Protein AF-0000000078664051 (afdb_homodimer)

pLDDT: mean 90.55, std 9.2, range [42.06, 98.56]

Nearest PDB structures (foldseek):
  4pwz-assembly1_A  TM=5.621E-01  e=3.200E+00  Yersinia pestis CO92
  4r40-assembly2_C  TM=5.608E-01  e=3.869E+00  Yersinia pestis CO92
  2x6n-assembly2_F  TM=5.722E-01  e=1.028E+00  Human spumaretrovirus
  4pwz-assembly1_A  TM=5.622E-01  e=2.045E+00  Yersinia pestis CO92
  4r40-assembly2_C  TM=5.608E-01  e=2.467E+00  Yersinia pestis CO92

Secondary structure (DSSP, 8-state):
-HHHHHHHHHHHHHHHHHTSTTTTT-EEEEEE-TTSSS-EEEEEE-TTT--EEEEEEESSHHHHHHHHHHHHHHHHHHHHHHHHHHHHHHHHHHHHHHHHHHHHHHHHHHHHHHHHHHHHHHH--/-HHHHHHHHHHHHHHHHHTSTTTTT-EEEEEE-TTSSS-EEEEEE-TTT--EEEEEEESSHHHHHHHHHHHHHHHHHHHHHHHHHHHHHHHHHHHHHHHHHHHHHHHHHHHHHHHHHHHHHHH--

Structure (mmCIF, N/CA/C/O backbone):
data_AF-0000000078664051-model_v1
#
loop_
_entity.id
_entity.type
_entity.pdbx_description
1 polymer 'Uncharacterized protein'
#
loop_
_atom_site.group_PDB
_atom_site.id
_atom_site.type_symbol
_atom_site.label_atom_id
_atom_site.label_alt_id
_atom_site.label_comp_id
_atom_site.label_asym_id
_atom_site.label_entity_id
_atom_site.label_seq_id
_atom_site.pdbx_PDB_ins_code
_atom_site.Cartn_x
_atom_site.Cartn_y
_atom_site.Cartn_z
_atom_site.occupancy
_atom_site.B_iso_or_equiv
_atom_site.auth_seq_id
_atom_site.auth_comp_id
_atom_site.auth_asym_id
_atom_site.auth_atom_id
_atom_site.pdbx_PDB_model_num
ATOM 1 N N . MET A 1 1 ? 12.102 7.637 4.695 1 42.06 1 MET A N 1
ATOM 2 C CA . MET A 1 1 ? 13.07 6.652 4.215 1 42.06 1 MET A CA 1
ATOM 3 C C . MET A 1 1 ? 12.359 5.43 3.646 1 42.06 1 MET A C 1
ATOM 5 O O . MET A 1 1 ? 12.812 4.852 2.652 1 42.06 1 MET A O 1
ATOM 9 N N . TYR A 1 2 ? 11.25 5 4.301 1 49.91 2 TYR A N 1
ATOM 10 C CA . TYR A 1 2 ? 10.508 3.803 3.926 1 49.91 2 TYR A CA 1
ATOM 11 C C . TYR A 1 2 ? 9.797 4 2.594 1 49.91 2 TYR A C 1
ATOM 13 O O . TYR A 1 2 ? 9.586 3.043 1.845 1 49.91 2 TYR A O 1
ATOM 21 N N . GLU A 1 3 ? 9.883 5.336 2.162 1 65.31 3 GLU A N 1
ATOM 22 C CA . GLU A 1 3 ? 9.047 5.73 1.027 1 65.31 3 GLU A CA 1
ATOM 23 C C . GLU A 1 3 ? 9.672 5.289 -0.293 1 65.31 3 GLU A C 1
ATOM 25 O O . GLU A 1 3 ? 9.008 4.66 -1.121 1 65.31 3 GLU A O 1
ATOM 30 N N . ALA A 1 4 ? 10.898 5.785 -0.342 1 57.06 4 ALA A N 1
ATOM 31 C CA . ALA A 1 4 ? 11.555 5.477 -1.608 1 57.06 4 ALA A CA 1
ATOM 32 C C . ALA A 1 4 ? 11.727 3.969 -1.785 1 57.06 4 ALA A C 1
ATOM 34 O O . ALA A 1 4 ? 11.539 3.441 -2.885 1 57.06 4 ALA A O 1
ATOM 35 N N . GLU A 1 5 ? 12 3.498 -0.637 1 62.16 5 GLU A N 1
ATOM 36 C CA . GLU A 1 5 ? 12.219 2.055 -0.672 1 62.16 5 GLU A CA 1
ATOM 37 C C . GLU A 1 5 ? 10.938 1.312 -1.04 1 62.16 5 GLU A C 1
ATOM 39 O O . GLU A 1 5 ? 10.977 0.327 -1.781 1 62.16 5 GLU A O 1
ATOM 44 N N . ASP A 1 6 ? 9.93 1.898 -0.761 1 72.5 6 ASP A N 1
ATOM 45 C CA . ASP A 1 6 ? 8.641 1.263 -1.044 1 72.5 6 ASP A CA 1
ATOM 46 C C . ASP A 1 6 ? 8.289 1.38 -2.523 1 72.5 6 ASP A C 1
ATOM 48 O O . ASP A 1 6 ? 7.859 0.405 -3.145 1 72.5 6 ASP A O 1
ATOM 52 N N . HIS A 1 7 ? 8.695 2.549 -3.047 1 76.12 7 HIS A N 1
ATOM 53 C CA . HIS A 1 7 ? 8.406 2.729 -4.465 1 76.12 7 HIS A CA 1
ATOM 54 C C . HIS A 1 7 ? 9.219 1.765 -5.32 1 76.12 7 HIS A C 1
ATOM 56 O O . HIS A 1 7 ? 8.695 1.188 -6.277 1 76.12 7 HIS A O 1
ATOM 62 N N . GLN A 1 8 ? 10.391 1.68 -4.895 1 77 8 GLN A N 1
ATOM 63 C CA . GLN A 1 8 ? 11.266 0.795 -5.66 1 77 8 GLN A CA 1
ATOM 64 C C . GLN A 1 8 ? 10.773 -0.647 -5.605 1 77 8 GLN A C 1
ATOM 66 O O . GLN A 1 8 ? 10.805 -1.358 -6.609 1 77 8 GLN A O 1
ATOM 71 N N . PHE A 1 9 ? 10.438 -1.057 -4.527 1 80.88 9 PHE A N 1
ATOM 72 C CA . PHE A 1 9 ? 9.922 -2.41 -4.359 1 80.88 9 PHE A CA 1
ATOM 73 C C . PHE A 1 9 ? 8.688 -2.631 -5.23 1 80.88 9 PHE A C 1
ATOM 75 O O . PHE A 1 9 ? 8.57 -3.664 -5.895 1 80.88 9 PHE A O 1
ATOM 82 N N . PHE A 1 10 ? 7.844 -1.689 -5.312 1 83.25 10 PHE A N 1
ATOM 83 C CA . PHE A 1 10 ? 6.633 -1.816 -6.109 1 83.25 10 PHE A CA 1
ATOM 84 C C . PHE A 1 10 ? 6.969 -1.878 -7.598 1 83.25 10 PHE A C 1
ATOM 86 O O . PHE A 1 10 ? 6.367 -2.654 -8.344 1 83.25 10 PHE A O 1
ATOM 93 N N . ASP A 1 11 ? 7.93 -1.099 -7.969 1 86.25 11 ASP A N 1
ATOM 94 C CA . ASP A 1 11 ? 8.359 -1.103 -9.367 1 86.25 11 ASP A CA 1
ATOM 95 C C . ASP A 1 11 ? 8.914 -2.467 -9.766 1 86.25 11 ASP A C 1
ATOM 97 O O . ASP A 1 11 ? 8.648 -2.955 -10.867 1 86.25 11 ASP A O 1
ATOM 101 N N . GLU A 1 12 ? 9.656 -2.994 -8.914 1 86.19 12 GLU A N 1
ATOM 102 C CA . GLU A 1 12 ? 10.227 -4.309 -9.188 1 86.19 12 GLU A CA 1
ATOM 103 C C . GLU A 1 12 ? 9.133 -5.367 -9.32 1 86.19 12 GLU A C 1
ATOM 105 O O . GLU A 1 12 ? 9.211 -6.238 -10.188 1 86.19 12 GLU A O 1
ATOM 110 N N . LEU A 1 13 ? 8.188 -5.328 -8.5 1 86.25 13 LEU A N 1
ATOM 111 C CA . LEU A 1 13 ? 7.07 -6.266 -8.57 1 86.25 13 LEU A CA 1
ATOM 112 C C . LEU A 1 13 ? 6.301 -6.102 -9.875 1 86.25 13 LEU A C 1
ATOM 114 O O . LEU A 1 13 ? 5.922 -7.09 -10.508 1 86.25 13 LEU A O 1
ATOM 118 N N . TYR A 1 14 ? 6.184 -4.879 -10.242 1 88.12 14 TYR A N 1
ATOM 119 C CA . TYR A 1 14 ? 5.488 -4.613 -11.492 1 88.12 14 TYR A CA 1
ATOM 120 C C . TYR A 1 14 ? 6.273 -5.16 -12.68 1 88.12 14 TYR A C 1
ATOM 122 O O . TYR A 1 14 ? 5.695 -5.746 -13.602 1 88.12 14 TYR A O 1
ATOM 130 N N . GLN A 1 15 ? 7.527 -4.938 -12.609 1 90.19 15 GLN A N 1
ATOM 131 C CA . GLN A 1 15 ? 8.391 -5.434 -13.68 1 90.19 15 GLN A CA 1
ATOM 132 C C . GLN A 1 15 ? 8.328 -6.957 -13.773 1 90.19 15 GLN A C 1
ATOM 134 O O . GLN A 1 15 ? 8.281 -7.512 -14.875 1 90.19 15 GLN A O 1
ATOM 139 N N . GLN A 1 16 ? 8.367 -7.59 -12.688 1 88.19 16 GLN A N 1
ATOM 140 C CA . GLN A 1 16 ? 8.242 -9.047 -12.68 1 88.19 16 GLN A CA 1
ATOM 141 C C . GLN A 1 16 ? 6.898 -9.484 -13.258 1 88.19 16 GLN A C 1
ATOM 143 O O . GLN A 1 16 ? 6.824 -10.461 -14 1 88.19 16 GLN A O 1
ATOM 148 N N . TRP A 1 17 ? 5.863 -8.773 -12.93 1 92.88 17 TRP A N 1
ATOM 149 C CA . TRP A 1 17 ? 4.531 -9.062 -13.445 1 92.88 17 TRP A CA 1
ATOM 150 C C . TRP A 1 17 ? 4.492 -8.914 -14.961 1 92.88 17 TRP A C 1
ATOM 152 O O . TRP A 1 17 ? 3.914 -9.75 -15.664 1 92.88 17 TRP A O 1
ATOM 162 N N . THR A 1 18 ? 5.148 -7.918 -15.492 1 93.25 18 THR A N 1
ATOM 163 C CA . THR A 1 18 ? 5.102 -7.641 -16.922 1 93.25 18 THR A CA 1
ATOM 164 C C . THR A 1 18 ? 5.738 -8.781 -17.719 1 93.25 18 THR A C 1
ATOM 166 O O . THR A 1 18 ? 5.484 -8.93 -18.906 1 93.25 18 THR A O 1
ATOM 169 N N . ARG A 1 19 ? 6.543 -9.562 -17.062 1 93.12 19 ARG A N 1
ATOM 170 C CA . ARG A 1 19 ? 7.266 -10.633 -17.734 1 93.12 19 ARG A CA 1
ATOM 171 C C . ARG A 1 19 ? 6.438 -11.914 -17.766 1 93.12 19 ARG A C 1
ATOM 173 O O . ARG A 1 19 ? 6.797 -12.875 -18.438 1 93.12 19 ARG A O 1
ATOM 180 N N . THR A 1 20 ? 5.348 -11.93 -17.109 1 94.75 20 THR A N 1
ATOM 181 C CA . THR A 1 20 ? 4.527 -13.133 -17.062 1 94.75 20 THR A CA 1
ATOM 182 C C . THR A 1 20 ? 3.744 -13.305 -18.359 1 94.75 20 THR A C 1
ATOM 184 O O . THR A 1 20 ? 3.57 -12.352 -19.109 1 94.75 20 THR A O 1
ATOM 187 N N . THR A 1 21 ? 3.35 -14.453 -18.5 1 94.5 21 THR A N 1
ATOM 188 C CA . THR A 1 21 ? 2.625 -14.812 -19.719 1 94.5 21 THR A CA 1
ATOM 189 C C . THR A 1 21 ? 1.347 -13.992 -19.844 1 94.5 21 THR A C 1
ATOM 191 O O . THR A 1 21 ? 0.452 -14.086 -19 1 94.5 21 THR A O 1
ATOM 194 N N . GLY A 1 22 ? 1.271 -13.062 -20.891 1 91.44 22 GLY A N 1
ATOM 195 C CA . GLY A 1 22 ? 0.06 -12.328 -21.203 1 91.44 22 GLY A CA 1
ATOM 196 C C . GLY A 1 22 ? -0.209 -11.18 -20.266 1 91.44 22 GLY A C 1
ATOM 197 O O . GLY A 1 22 ? -1.322 -10.648 -20.219 1 91.44 22 GLY A O 1
ATOM 198 N N . ALA A 1 23 ? 0.636 -10.828 -19.328 1 83.69 23 ALA A N 1
ATOM 199 C CA . ALA A 1 23 ? 0.461 -9.891 -18.219 1 83.69 23 ALA A CA 1
ATOM 200 C C . ALA A 1 23 ? -0.29 -8.641 -18.688 1 83.69 23 ALA A C 1
ATOM 202 O O . ALA A 1 23 ? -1.199 -8.172 -18 1 83.69 23 ALA A O 1
ATOM 203 N N . GLU A 1 24 ? -0.049 -8.008 -19.812 1 82.06 24 GLU A N 1
ATOM 204 C CA . GLU A 1 24 ? -0.614 -6.707 -20.141 1 82.06 24 GLU A CA 1
ATOM 205 C C . GLU A 1 24 ? -1.909 -6.852 -20.938 1 82.06 24 GLU A C 1
ATOM 207 O O . GLU A 1 24 ? -2.828 -6.043 -20.781 1 82.06 24 GLU A O 1
ATOM 212 N N . ASN 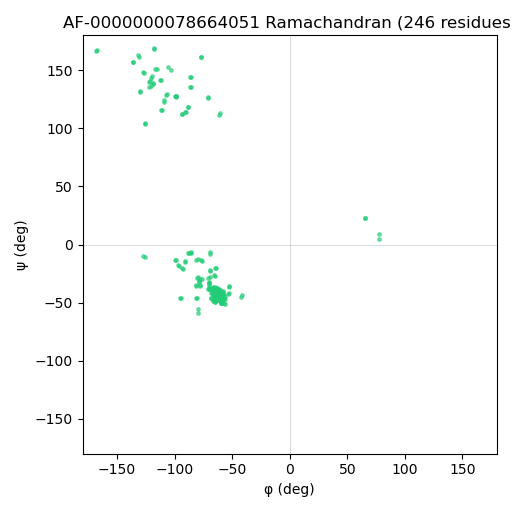A 1 25 ? -2.027 -7.918 -21.469 1 89.62 25 ASN A N 1
ATOM 213 C CA . ASN A 1 25 ? -3.117 -7.969 -22.438 1 89.62 25 ASN A CA 1
ATOM 214 C C . ASN A 1 25 ? -4.059 -9.133 -22.172 1 89.62 25 ASN A C 1
ATOM 216 O O . ASN A 1 25 ? -5.137 -9.227 -22.75 1 89.62 25 ASN A O 1
ATOM 220 N N . ASN A 1 26 ? -3.695 -9.977 -21.328 1 93.56 26 ASN A N 1
ATOM 221 C CA . ASN A 1 26 ? -4.477 -11.18 -21.062 1 93.56 26 ASN A CA 1
ATOM 222 C C . ASN A 1 26 ? -4.969 -11.227 -19.609 1 93.56 26 ASN A C 1
ATOM 224 O O . ASN A 1 26 ? -4.582 -10.391 -18.797 1 93.56 26 ASN A O 1
ATOM 228 N N . TYR A 1 27 ? -5.871 -12.188 -19.375 1 93.38 27 TYR A N 1
ATOM 229 C CA . TYR A 1 27 ? -6.352 -12.523 -18.047 1 93.38 27 TYR A CA 1
ATOM 230 C C . TYR A 1 27 ? -6.086 -13.992 -17.719 1 93.38 27 TYR A C 1
ATOM 232 O O . TYR A 1 27 ? -6.234 -14.859 -18.594 1 93.38 27 TYR A O 1
ATOM 240 N N . TRP A 1 28 ? -5.613 -14.133 -16.531 1 96.38 28 TRP A N 1
ATOM 241 C CA . TRP A 1 28 ? -5.449 -15.516 -16.125 1 96.38 28 TRP A CA 1
ATOM 242 C C . TRP A 1 28 ? -6.746 -16.062 -15.531 1 96.38 28 TRP A C 1
ATOM 244 O O . TRP A 1 28 ? -7.434 -15.375 -14.781 1 96.38 28 TRP A O 1
ATOM 254 N N . LEU A 1 29 ? -7.082 -17.25 -15.938 1 96.31 29 LEU A N 1
ATOM 255 C CA . LEU A 1 29 ? -8.258 -17.953 -15.422 1 96.31 29 LEU A CA 1
ATOM 256 C C . LEU A 1 29 ? -7.914 -19.375 -15 1 96.31 29 LEU A C 1
ATOM 258 O O . LEU A 1 29 ? -6.887 -19.922 -15.414 1 96.31 29 LEU A O 1
ATOM 262 N N . VAL A 1 30 ? -8.844 -19.891 -14.164 1 96.88 30 VAL A N 1
ATOM 263 C CA . VAL A 1 30 ? -8.641 -21.266 -13.703 1 96.88 30 VAL A CA 1
ATOM 264 C C . VAL A 1 30 ? -9.625 -22.203 -14.398 1 96.88 30 VAL A C 1
ATOM 266 O O . VAL A 1 30 ? -10.82 -21.906 -14.469 1 96.88 30 VAL A O 1
ATOM 269 N N . GLU A 1 31 ? -9.047 -23.281 -14.953 1 96.06 31 GLU A N 1
ATOM 270 C CA . GLU A 1 31 ? -9.875 -24.328 -15.555 1 96.06 31 GLU A CA 1
ATOM 271 C C . GLU A 1 31 ? -9.633 -25.672 -14.867 1 96.06 31 GLU A C 1
ATOM 273 O O . GLU A 1 31 ? -8.516 -25.969 -14.461 1 96.06 31 GLU A O 1
ATOM 278 N N . GLU A 1 32 ? -10.727 -26.391 -14.766 1 94.38 32 GLU A N 1
ATOM 279 C CA . GLU A 1 32 ? -10.609 -27.719 -14.188 1 94.38 32 GLU A CA 1
ATOM 280 C C . GLU A 1 32 ? -10.547 -28.797 -15.273 1 94.38 32 GLU A C 1
ATOM 282 O O . GLU A 1 32 ? -11.312 -28.75 -16.234 1 94.38 32 GLU A O 1
ATOM 287 N N . ASP A 1 33 ? -9.523 -29.594 -15.117 1 87.38 33 ASP A N 1
ATOM 288 C CA . ASP A 1 33 ? -9.398 -30.766 -15.984 1 87.38 33 ASP A CA 1
ATOM 289 C C . ASP A 1 33 ? -9.242 -32.031 -15.156 1 87.38 33 ASP A C 1
ATOM 291 O O . ASP A 1 33 ? -8.133 -32.406 -14.758 1 87.38 33 ASP A O 1
ATOM 295 N N . LEU A 1 34 ? -10.289 -32.812 -15.07 1 85.06 34 LEU A N 1
ATOM 296 C CA . LEU A 1 34 ? -10.359 -33.938 -14.148 1 85.06 34 LEU A CA 1
ATOM 297 C C . LEU A 1 34 ? -9.555 -35.125 -14.68 1 85.06 34 LEU A C 1
ATOM 299 O O . LEU A 1 34 ? -9.25 -36.062 -13.93 1 85.06 34 LEU A O 1
ATOM 303 N N . ASP A 1 35 ? -9.188 -35.062 -15.938 1 84 35 ASP A N 1
ATOM 304 C CA . ASP A 1 35 ? -8.461 -36.188 -16.547 1 84 35 ASP A CA 1
ATOM 305 C C . ASP A 1 35 ? -6.961 -36.062 -16.281 1 84 35 ASP A C 1
ATOM 307 O O . ASP A 1 35 ? -6.207 -37 -16.562 1 84 35 ASP A O 1
ATOM 311 N N . GLU A 1 36 ? -6.59 -35 -15.75 1 83.31 36 GLU A N 1
ATOM 312 C CA . GLU A 1 36 ? -5.164 -34.75 -15.555 1 83.31 36 GLU A CA 1
ATOM 313 C C . GLU A 1 36 ? -4.762 -34.969 -14.094 1 83.31 36 GLU A C 1
ATOM 315 O O . GLU A 1 36 ? -5.602 -34.875 -13.195 1 83.31 36 GLU A O 1
ATOM 320 N N . HIS A 1 37 ? -3.49 -35.375 -13.953 1 84.69 37 HIS A N 1
ATOM 321 C CA . HIS A 1 37 ? -2.934 -35.531 -12.617 1 84.69 37 HIS A CA 1
ATOM 322 C C . HIS A 1 37 ? -3.062 -34.219 -11.812 1 84.69 37 HIS A C 1
ATOM 324 O O . HIS A 1 37 ? -3.521 -34.25 -10.672 1 84.69 37 HIS A O 1
ATOM 330 N N . MET A 1 38 ? -2.641 -33.125 -12.352 1 88 38 MET A N 1
ATOM 331 C CA . MET A 1 38 ? -2.906 -31.812 -11.797 1 88 38 MET A CA 1
ATOM 332 C C . MET A 1 38 ? -4.152 -31.203 -12.43 1 88 38 MET A C 1
ATOM 334 O O . MET A 1 38 ? -4.113 -30.75 -13.578 1 88 38 MET A O 1
ATOM 338 N N . GLN A 1 39 ? -5.148 -31.078 -11.602 1 92.06 39 GLN A N 1
ATOM 339 C CA . GLN A 1 39 ? -6.488 -30.938 -12.156 1 92.06 39 GLN A CA 1
ATOM 340 C C . GLN A 1 39 ? -6.844 -29.469 -12.367 1 92.06 39 GLN A C 1
ATOM 342 O O . GLN A 1 39 ? -7.82 -29.156 -13.047 1 92.06 39 GLN A O 1
ATOM 347 N N . TYR A 1 40 ? -6.07 -28.672 -11.766 1 95.5 40 TYR A N 1
ATOM 348 C CA . TYR A 1 40 ? -6.391 -27.266 -11.883 1 95.5 40 TYR A CA 1
ATOM 349 C C . TYR A 1 40 ? -5.344 -26.531 -12.711 1 95.5 40 TYR A C 1
ATOM 351 O O . TYR A 1 40 ? -4.164 -26.516 -12.359 1 95.5 40 TYR A O 1
ATOM 359 N N . ARG A 1 41 ? -5.77 -26.031 -13.82 1 95.94 41 ARG A N 1
ATOM 360 C CA . ARG A 1 41 ? -4.832 -25.344 -14.703 1 95.94 41 ARG A CA 1
ATOM 361 C C . ARG A 1 41 ? -5.133 -23.844 -14.766 1 95.94 41 ARG A C 1
ATOM 363 O O . ARG A 1 41 ? -6.297 -23.453 -14.75 1 95.94 41 ARG A O 1
ATOM 370 N N . VAL A 1 42 ? -4.082 -23.125 -14.812 1 96.12 42 VAL A N 1
ATOM 371 C CA . VAL A 1 42 ? -4.184 -21.688 -15.078 1 96.12 42 VAL A CA 1
ATOM 372 C C . VAL A 1 42 ? -3.893 -21.422 -16.547 1 96.12 42 VAL A C 1
ATOM 374 O O . VAL A 1 42 ? -2.875 -21.859 -17.078 1 96.12 42 VAL A O 1
ATOM 377 N N . VAL A 1 43 ? -4.82 -20.719 -17.141 1 96.94 43 VAL A N 1
ATOM 378 C CA . VAL A 1 43 ? -4.66 -20.391 -18.562 1 96.94 43 VAL A CA 1
ATOM 379 C C . VAL A 1 43 ? -4.672 -18.875 -18.75 1 96.94 43 VAL A C 1
ATOM 381 O O . VAL A 1 43 ? -5.379 -18.156 -18.047 1 96.94 43 VAL A O 1
ATOM 384 N N . SER A 1 44 ? -3.82 -18.422 -19.641 1 97 44 SER A N 1
ATOM 385 C CA . SER A 1 44 ? -3.84 -17.031 -20.094 1 97 44 SER A CA 1
ATOM 386 C C . SER A 1 44 ? -4.766 -16.844 -21.281 1 97 44 SER A C 1
ATOM 388 O O . SER A 1 44 ? -4.547 -17.438 -22.344 1 97 44 SER A O 1
ATOM 390 N N . PHE A 1 45 ? -5.785 -16.031 -21.094 1 96.94 45 PHE A N 1
ATOM 391 C CA . PHE A 1 45 ? -6.816 -15.805 -22.094 1 96.94 45 PHE A CA 1
ATOM 392 C C . PHE A 1 45 ? -6.691 -14.414 -22.688 1 96.94 45 PHE A C 1
ATOM 394 O O . PHE A 1 45 ? -6.703 -13.414 -21.969 1 96.94 45 PHE A O 1
ATOM 401 N N . ASN A 1 46 ? -6.535 -14.383 -24.031 1 96 46 ASN A N 1
ATOM 402 C CA . ASN A 1 46 ? -6.527 -13.109 -24.75 1 96 46 ASN A CA 1
ATOM 403 C C . ASN A 1 46 ? -7.93 -12.703 -25.188 1 96 46 ASN A C 1
ATOM 405 O O . ASN A 1 46 ? -8.531 -13.336 -26.047 1 96 46 ASN A O 1
ATOM 409 N N . PRO A 1 47 ? -8.367 -11.664 -24.625 1 93.5 47 PRO A N 1
ATOM 410 C CA . PRO A 1 47 ? -9.758 -11.289 -24.922 1 93.5 47 PRO A CA 1
ATOM 411 C C . PRO A 1 47 ? -9.945 -10.805 -26.359 1 93.5 47 PRO A C 1
ATOM 413 O O . PRO A 1 47 ? -11.062 -10.844 -26.875 1 93.5 47 PRO A O 1
ATOM 416 N N . GLU A 1 48 ? -8.945 -10.344 -27.031 1 93.56 48 GLU A N 1
ATOM 417 C CA . GLU A 1 48 ? -9.039 -9.844 -28.406 1 93.56 48 GLU A CA 1
ATOM 418 C C . GLU A 1 48 ? -9.039 -10.992 -29.422 1 93.56 48 GLU A C 1
ATOM 420 O O . GLU A 1 48 ? -9.836 -11.008 -30.344 1 93.56 48 GLU A O 1
ATOM 425 N N . THR A 1 49 ? -8.18 -11.984 -29.328 1 94.06 49 THR A N 1
ATOM 426 C CA . THR A 1 49 ? -8.023 -13.07 -30.281 1 94.06 49 THR A CA 1
ATOM 427 C C . THR A 1 49 ? -8.75 -14.32 -29.797 1 94.06 49 THR A C 1
ATOM 429 O O . THR A 1 49 ? -8.93 -15.281 -30.562 1 94.06 49 THR A O 1
ATOM 432 N N . GLU A 1 50 ? -9.156 -14.336 -28.5 1 93 50 GLU A N 1
ATOM 433 C CA . GLU A 1 50 ? -9.828 -15.461 -27.859 1 93 50 GLU A CA 1
ATOM 434 C C . GLU A 1 50 ? -8.914 -16.672 -27.766 1 93 50 GLU A C 1
ATOM 436 O O . GLU A 1 50 ? -9.383 -17.812 -27.734 1 93 50 GLU A O 1
ATOM 441 N N . GLU A 1 51 ? -7.633 -16.391 -27.812 1 94.19 51 GLU A N 1
ATOM 442 C CA . GLU A 1 51 ? -6.645 -17.469 -27.688 1 94.19 51 GLU A CA 1
ATOM 443 C C . GLU A 1 51 ? -6.328 -17.75 -26.219 1 94.19 51 GLU A C 1
ATOM 445 O O . GLU A 1 51 ? -6.293 -16.828 -25.406 1 94.19 51 GLU A O 1
ATOM 450 N N . LYS A 1 52 ? -6.113 -19.078 -25.984 1 94.44 52 LYS A N 1
ATOM 451 C CA . LYS A 1 52 ? -5.738 -19.531 -24.641 1 94.44 52 LYS A CA 1
ATOM 452 C C . LYS A 1 52 ? -4.371 -20.203 -24.656 1 94.44 52 LYS A C 1
ATOM 454 O O . LYS A 1 52 ? -4.047 -20.953 -25.578 1 94.44 52 LYS A O 1
ATOM 459 N N . ARG A 1 53 ? -3.602 -19.875 -23.625 1 94.25 53 ARG A N 1
ATOM 460 C CA . ARG A 1 53 ? -2.32 -20.547 -23.406 1 94.25 53 ARG A CA 1
ATOM 461 C C . ARG A 1 53 ? -2.201 -21.031 -21.969 1 94.25 53 ARG A C 1
ATOM 463 O O . ARG A 1 53 ? -2.471 -20.297 -21.031 1 94.25 53 ARG A O 1
ATOM 470 N N . VAL A 1 54 ? -1.797 -22.297 -21.938 1 93.69 54 VAL A N 1
ATOM 471 C CA . VAL A 1 54 ? -1.612 -22.844 -20.594 1 93.69 54 VAL A CA 1
ATOM 472 C C . VAL A 1 54 ? -0.387 -22.203 -19.953 1 93.69 54 VAL A C 1
ATOM 474 O O . VAL A 1 54 ? 0.696 -22.188 -20.531 1 93.69 54 VAL A O 1
ATOM 477 N N . VAL A 1 55 ? -0.616 -21.672 -18.781 1 95.38 55 VAL A N 1
ATOM 478 C CA . VAL A 1 55 ? 0.447 -21.031 -18.031 1 95.38 55 VAL A CA 1
ATOM 479 C C . VAL A 1 55 ? 1.059 -22.016 -17.031 1 95.38 55 VAL A C 1
ATOM 481 O O . VAL A 1 55 ? 2.283 -22.125 -16.938 1 95.38 55 VAL A O 1
ATOM 484 N N . GLY A 1 56 ? 0.144 -22.688 -16.359 1 95.44 56 GLY A N 1
ATOM 485 C CA . GLY A 1 56 ? 0.593 -23.625 -15.336 1 95.44 56 GLY A CA 1
ATOM 486 C C . GLY A 1 56 ? -0.51 -24.547 -14.844 1 95.44 56 GLY A C 1
ATOM 487 O O . GLY A 1 56 ? -1.68 -24.359 -15.18 1 95.44 56 GLY A O 1
ATOM 488 N N . GLN A 1 57 ? -0.069 -25.578 -14.117 1 95.81 57 GLN A N 1
ATOM 489 C CA . GLN A 1 57 ? -0.988 -26.547 -13.539 1 95.81 57 GLN A CA 1
ATOM 490 C C . GLN A 1 57 ? -0.739 -26.719 -12.047 1 95.81 57 GLN A C 1
ATOM 492 O O . GLN A 1 57 ? 0.403 -26.625 -11.586 1 95.81 57 GLN A O 1
ATOM 497 N N . PHE A 1 58 ? -1.858 -27 -11.367 1 95.5 58 PHE A N 1
ATOM 498 C CA . PHE A 1 58 ? -1.786 -27.062 -9.914 1 95.5 58 PHE A CA 1
ATOM 499 C C . PHE A 1 58 ? -2.553 -28.266 -9.391 1 95.5 58 PHE A C 1
ATOM 501 O O . PHE A 1 58 ? -3.488 -28.75 -10.031 1 95.5 58 PHE A O 1
ATOM 508 N N . HIS A 1 59 ? -2.184 -28.703 -8.164 1 91.38 59 HIS A N 1
ATOM 509 C CA . HIS A 1 59 ? -2.875 -29.812 -7.516 1 91.38 59 HIS A CA 1
ATOM 510 C C . HIS A 1 59 ? -4.16 -29.344 -6.844 1 91.38 59 HIS A C 1
ATOM 512 O O . HIS A 1 59 ? -5.137 -30.094 -6.773 1 91.38 59 HIS A O 1
ATOM 518 N N . THR A 1 60 ? -4.125 -28.141 -6.305 1 94.06 60 THR A N 1
ATOM 519 C CA . THR A 1 60 ? -5.281 -27.656 -5.555 1 94.06 60 THR A CA 1
ATOM 520 C C . THR A 1 60 ? -5.91 -26.453 -6.242 1 94.06 60 THR A C 1
ATOM 522 O O . THR A 1 60 ? -5.211 -25.641 -6.852 1 94.06 60 THR A O 1
ATOM 525 N N . GLU A 1 61 ? -7.195 -26.359 -6.016 1 94.19 61 GLU A N 1
ATOM 526 C CA . GLU A 1 61 ? -7.926 -25.219 -6.555 1 94.19 61 GLU A CA 1
ATOM 527 C C . GLU A 1 61 ? -7.5 -23.922 -5.871 1 94.19 61 GLU A C 1
ATOM 529 O O . GLU A 1 61 ? -7.43 -22.859 -6.508 1 94.19 61 GLU A O 1
ATOM 534 N N . ALA A 1 62 ? -7.266 -23.953 -4.629 1 94 62 ALA A N 1
ATOM 535 C CA . ALA A 1 62 ? -6.879 -22.781 -3.85 1 94 62 ALA A CA 1
ATOM 536 C C . ALA A 1 62 ? -5.598 -22.156 -4.398 1 94 62 ALA A C 1
ATOM 538 O O . ALA A 1 62 ? -5.496 -20.922 -4.52 1 94 62 ALA A O 1
ATOM 539 N N . ASP A 1 63 ? -4.621 -22.953 -4.734 1 96 63 ASP A N 1
ATOM 540 C CA . ASP A 1 63 ? -3.369 -22.438 -5.285 1 96 63 ASP A CA 1
ATOM 541 C C . ASP A 1 63 ? -3.592 -21.797 -6.648 1 96 63 ASP A C 1
ATOM 543 O O . ASP A 1 63 ? -3.082 -20.703 -6.918 1 96 63 ASP A O 1
ATOM 547 N N . ALA A 1 64 ? -4.352 -22.547 -7.465 1 96.19 64 ALA A N 1
ATOM 548 C CA . ALA A 1 64 ? -4.621 -22.031 -8.805 1 96.19 64 ALA A CA 1
ATOM 549 C C . ALA A 1 64 ? -5.367 -20.703 -8.742 1 96.19 64 ALA A C 1
ATOM 551 O O . ALA A 1 64 ? -5.012 -19.75 -9.438 1 96.19 64 ALA A O 1
ATOM 552 N N . ASP A 1 65 ? -6.355 -20.609 -7.898 1 94.25 65 ASP A N 1
ATOM 553 C CA . ASP A 1 65 ? -7.145 -19.391 -7.723 1 94.25 65 ASP A CA 1
ATOM 554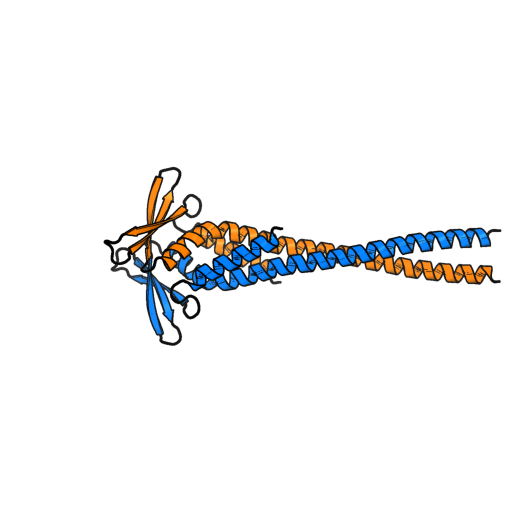 C C . ASP A 1 65 ? -6.273 -18.234 -7.215 1 94.25 65 ASP A C 1
ATOM 556 O O . ASP A 1 65 ? -6.426 -17.094 -7.66 1 94.25 65 ASP A O 1
ATOM 560 N N . PHE A 1 66 ? -5.461 -18.516 -6.309 1 93.88 66 PHE A N 1
ATOM 561 C CA . PHE A 1 66 ? -4.574 -17.5 -5.75 1 93.88 66 PHE A CA 1
ATOM 562 C C . PHE A 1 66 ? -3.688 -16.891 -6.832 1 93.88 66 PHE A C 1
ATOM 564 O O . PHE A 1 66 ? -3.584 -15.672 -6.945 1 93.88 66 PHE A O 1
ATOM 571 N N . VAL A 1 67 ? -3.096 -17.75 -7.617 1 94.56 67 VAL A N 1
ATOM 572 C CA . VAL A 1 67 ? -2.146 -17.328 -8.641 1 94.56 67 VAL A CA 1
ATOM 573 C C . VAL A 1 67 ? -2.871 -16.531 -9.719 1 94.56 67 VAL A C 1
ATOM 575 O O . VAL A 1 67 ? -2.43 -15.438 -10.102 1 94.56 67 VAL A O 1
ATOM 578 N N . ALA A 1 68 ? -3.934 -17.047 -10.164 1 94.69 68 ALA A N 1
ATOM 579 C CA . ALA A 1 68 ? -4.699 -16.344 -11.195 1 94.69 68 ALA A CA 1
ATOM 580 C C . ALA A 1 68 ? -5.215 -15 -10.672 1 94.69 68 ALA A C 1
ATOM 582 O O . ALA A 1 68 ? -5.109 -13.977 -11.352 1 94.69 68 ALA A O 1
ATOM 583 N N . GLY A 1 69 ? -5.785 -15.016 -9.508 1 90.62 69 GLY A N 1
ATOM 584 C CA . GLY A 1 69 ? -6.297 -13.805 -8.883 1 90.62 69 GLY A CA 1
ATOM 585 C C . GLY A 1 69 ? -5.227 -12.742 -8.68 1 90.62 69 GLY A C 1
ATOM 586 O O . GLY A 1 69 ? -5.453 -11.562 -8.961 1 90.62 69 GLY A O 1
ATOM 587 N N . LEU A 1 70 ? -4.148 -13.156 -8.281 1 89.75 70 LEU A N 1
ATOM 588 C CA . LEU A 1 70 ? -3.055 -12.234 -8 1 89.75 70 LEU A CA 1
ATOM 589 C C . LEU A 1 70 ? -2.539 -11.602 -9.289 1 89.75 70 LEU A C 1
ATOM 591 O O . LEU A 1 70 ? -2.234 -10.406 -9.32 1 89.75 70 LEU A O 1
ATOM 595 N N . ASN A 1 71 ? -2.352 -12.438 -10.273 1 92.19 71 ASN A N 1
ATOM 596 C CA . ASN A 1 71 ? -1.911 -11.891 -11.555 1 92.19 71 ASN A CA 1
ATOM 597 C C . ASN A 1 71 ? -2.828 -10.766 -12.023 1 92.19 71 ASN A C 1
ATOM 599 O O . ASN A 1 71 ? -2.359 -9.766 -12.57 1 92.19 71 ASN A O 1
ATOM 603 N N . GLY A 1 72 ? -4.074 -10.875 -11.773 1 89.62 72 GLY A N 1
ATOM 604 C CA . GLY A 1 72 ? -5.035 -9.867 -12.195 1 89.62 72 GLY A CA 1
ATOM 605 C C . GLY A 1 72 ? -5.074 -8.664 -11.281 1 89.62 72 GLY A C 1
ATOM 606 O O . GLY A 1 72 ? -5.348 -7.547 -11.727 1 89.62 72 GLY A O 1
ATOM 607 N N . ALA A 1 73 ? -4.777 -8.852 -10.094 1 87.56 73 ALA A N 1
ATOM 608 C CA . ALA A 1 73 ? -4.98 -7.809 -9.094 1 87.56 73 ALA A CA 1
ATOM 609 C C . ALA A 1 73 ? -3.697 -7.016 -8.867 1 87.56 73 ALA A C 1
ATOM 611 O O . ALA A 1 73 ? -3.734 -5.906 -8.328 1 87.56 73 ALA A O 1
ATOM 612 N N . LEU A 1 74 ? -2.582 -7.531 -9.25 1 89.31 74 LEU A N 1
ATOM 613 C CA . LEU A 1 74 ? -1.298 -7 -8.805 1 89.31 74 LEU A CA 1
ATOM 614 C C . LEU A 1 74 ? -1.087 -5.582 -9.328 1 89.31 74 LEU A C 1
ATOM 616 O O . LEU A 1 74 ? -0.695 -4.688 -8.578 1 89.31 74 LEU A O 1
ATOM 620 N N . PRO A 1 75 ? -1.378 -5.301 -10.586 1 89.06 75 PRO A N 1
ATOM 621 C CA . PRO A 1 75 ? -1.155 -3.934 -11.07 1 89.06 75 PRO A CA 1
ATOM 622 C C . PRO A 1 75 ? -1.957 -2.896 -10.289 1 89.06 75 PRO A C 1
ATOM 624 O O . PRO A 1 75 ? -1.422 -1.847 -9.914 1 89.06 75 PRO A O 1
ATOM 627 N N . ASP A 1 76 ? -3.172 -3.195 -10.023 1 85.19 76 ASP A N 1
ATOM 628 C CA . ASP A 1 76 ? -4 -2.271 -9.258 1 85.19 76 ASP A CA 1
ATOM 629 C C . ASP A 1 76 ? -3.486 -2.131 -7.824 1 85.19 76 ASP A C 1
ATOM 631 O O . ASP A 1 76 ? -3.504 -1.037 -7.258 1 85.19 76 ASP A O 1
ATOM 635 N N . LEU A 1 77 ? -3.037 -3.23 -7.312 1 84.56 77 LEU A N 1
ATOM 636 C CA . LEU A 1 77 ? -2.473 -3.205 -5.969 1 84.56 77 LEU A CA 1
ATOM 637 C C . LEU A 1 77 ? -1.249 -2.297 -5.91 1 84.56 77 LEU A C 1
ATOM 639 O O . LEU A 1 77 ? -1.114 -1.489 -4.988 1 84.56 77 LEU A O 1
ATOM 643 N N . ILE A 1 78 ? -0.443 -2.447 -6.898 1 85.56 78 ILE A N 1
ATOM 644 C CA . ILE A 1 78 ? 0.772 -1.643 -6.957 1 85.56 78 ILE A CA 1
ATOM 645 C C . ILE A 1 78 ? 0.406 -0.167 -7.105 1 85.56 78 ILE A C 1
ATOM 647 O O . ILE A 1 78 ? 0.978 0.691 -6.43 1 85.56 78 ILE A O 1
ATOM 651 N N . ARG A 1 79 ? -0.516 0.157 -7.957 1 86.62 79 ARG A N 1
ATOM 652 C CA . ARG A 1 79 ? -0.964 1.531 -8.156 1 86.62 79 ARG A CA 1
ATOM 653 C C . ARG A 1 79 ? -1.498 2.129 -6.859 1 86.62 79 ARG A C 1
ATOM 655 O O . ARG A 1 79 ? -1.142 3.25 -6.496 1 86.62 79 ARG A O 1
ATOM 662 N N . ARG A 1 80 ? -2.252 1.364 -6.203 1 82.88 80 ARG A N 1
ATOM 663 C CA . ARG A 1 80 ? -2.838 1.824 -4.949 1 82.88 80 ARG A CA 1
ATOM 664 C C . ARG A 1 80 ? -1.763 2.057 -3.895 1 82.88 80 ARG A C 1
ATOM 666 O O . ARG A 1 80 ? -1.854 2.998 -3.104 1 82.88 80 ARG A O 1
ATOM 673 N N . LEU A 1 81 ? -0.781 1.153 -3.918 1 83.38 81 LEU A N 1
ATOM 674 C CA . LEU A 1 81 ? 0.322 1.303 -2.973 1 83.38 81 LEU A CA 1
ATOM 675 C C . LEU A 1 81 ? 1.097 2.588 -3.242 1 83.38 81 LEU A C 1
ATOM 677 O O . LEU A 1 81 ? 1.437 3.318 -2.309 1 83.38 81 LEU A O 1
ATOM 681 N N . HIS A 1 82 ? 1.326 2.838 -4.504 1 85.5 82 HIS A N 1
ATOM 682 C CA . HIS A 1 82 ? 1.993 4.082 -4.871 1 85.5 82 HIS A CA 1
ATOM 683 C C . HIS A 1 82 ? 1.202 5.293 -4.391 1 85.5 82 HIS A C 1
ATOM 685 O O . HIS A 1 82 ? 1.771 6.223 -3.811 1 85.5 82 HIS A O 1
ATOM 691 N N . GLU A 1 83 ? -0.045 5.273 -4.543 1 85.56 83 GLU A N 1
ATOM 692 C CA . GLU A 1 83 ? -0.923 6.383 -4.176 1 85.56 83 GLU A CA 1
ATOM 693 C C . GLU A 1 83 ? -0.938 6.594 -2.666 1 85.56 83 GLU A C 1
ATOM 695 O O . GLU A 1 83 ? -0.929 7.734 -2.193 1 85.56 83 GLU A O 1
ATOM 700 N N . ALA A 1 84 ? -0.981 5.488 -2.041 1 84.06 84 ALA A N 1
ATOM 701 C CA . ALA A 1 84 ? -1.024 5.59 -0.583 1 84.06 84 ALA A CA 1
ATOM 702 C C . ALA A 1 84 ? 0.262 6.203 -0.039 1 84.06 84 ALA A C 1
ATOM 704 O O . ALA A 1 84 ? 0.223 7.047 0.861 1 84.06 84 ALA A O 1
ATOM 705 N N . VAL A 1 85 ? 1.334 5.777 -0.539 1 84.19 85 VAL A N 1
ATOM 706 C CA . VAL A 1 85 ? 2.621 6.32 -0.118 1 84.19 85 VAL A CA 1
ATOM 707 C C . VAL A 1 85 ? 2.703 7.801 -0.485 1 84.19 85 VAL A C 1
ATOM 709 O O . VAL A 1 85 ? 3.113 8.625 0.333 1 84.19 85 VAL A O 1
ATOM 712 N N . ASP A 1 86 ? 2.262 8.172 -1.635 1 86.81 86 ASP A N 1
ATOM 713 C CA . ASP A 1 86 ? 2.258 9.555 -2.084 1 86.81 86 ASP A CA 1
ATOM 714 C C . ASP A 1 86 ? 1.371 10.422 -1.19 1 86.81 86 ASP A C 1
ATOM 716 O O . ASP A 1 86 ? 1.734 11.547 -0.848 1 86.81 86 ASP A O 1
ATOM 720 N N . GLU A 1 87 ? 0.292 9.844 -0.937 1 88 87 GLU A N 1
ATOM 721 C CA . GLU A 1 87 ? -0.647 10.57 -0.086 1 88 87 GLU A CA 1
ATOM 722 C C . GLU A 1 87 ? -0.056 10.82 1.298 1 88 87 GLU A C 1
ATOM 724 O O . GLU A 1 87 ? -0.218 11.914 1.857 1 88 87 GLU A O 1
ATOM 729 N N . ALA A 1 88 ? 0.565 9.883 1.839 1 86.56 88 ALA A N 1
ATOM 730 C CA . ALA A 1 88 ? 1.188 10.039 3.15 1 86.56 88 ALA A CA 1
ATOM 731 C C . ALA A 1 88 ? 2.227 11.164 3.133 1 86.56 88 ALA A C 1
ATOM 733 O O . ALA A 1 88 ? 2.293 11.969 4.062 1 86.56 88 ALA A O 1
ATOM 734 N N . VAL A 1 89 ? 2.957 11.211 2.141 1 88.62 89 VAL A N 1
ATOM 735 C CA . VAL A 1 89 ? 3.973 12.25 1.993 1 88.62 89 VAL A CA 1
ATOM 736 C C . VAL A 1 89 ? 3.303 13.617 1.878 1 88.62 89 VAL A C 1
ATOM 738 O O . VAL A 1 89 ? 3.711 14.57 2.543 1 88.62 89 VAL A O 1
ATOM 741 N N . ARG A 1 90 ? 2.369 13.664 1.019 1 91.88 90 ARG A N 1
ATOM 742 C CA . ARG A 1 90 ? 1.642 14.914 0.804 1 91.88 90 ARG A CA 1
ATOM 743 C C . ARG A 1 90 ? 1.027 15.422 2.105 1 91.88 90 ARG A C 1
ATOM 745 O O . ARG A 1 90 ? 1.107 16.609 2.414 1 91.88 90 ARG A O 1
ATOM 752 N N . LYS A 1 91 ? 0.424 14.625 2.795 1 91.81 91 LYS A N 1
ATOM 753 C CA . LYS A 1 91 ? -0.225 14.992 4.051 1 91.81 91 LYS A CA 1
ATOM 754 C C . LYS A 1 91 ? 0.802 15.398 5.102 1 91.81 91 LYS A C 1
ATOM 756 O O . LYS A 1 91 ? 0.553 16.312 5.898 1 91.81 91 LYS A O 1
ATOM 761 N N . ASP A 1 92 ? 1.865 14.766 5.105 1 92.06 92 ASP A N 1
ATOM 762 C CA . ASP A 1 92 ? 2.953 15.156 5.996 1 92.06 92 ASP A CA 1
ATOM 763 C C . ASP A 1 92 ? 3.434 16.578 5.688 1 92.06 92 ASP A C 1
ATOM 765 O O . ASP A 1 92 ? 3.652 17.375 6.598 1 92.06 92 ASP A O 1
ATOM 769 N N . GLU A 1 93 ? 3.578 16.812 4.48 1 95.75 93 GLU A N 1
ATOM 770 C CA . GLU A 1 93 ? 4 18.141 4.055 1 95.75 93 GLU A CA 1
ATOM 771 C C . GLU A 1 93 ? 2.965 19.188 4.434 1 95.75 93 GLU A C 1
ATOM 773 O O . GLU A 1 93 ? 3.318 20.281 4.891 1 95.75 93 GLU A O 1
ATOM 778 N N . ALA A 1 94 ? 1.791 18.859 4.172 1 95.88 94 ALA A N 1
ATOM 779 C CA . ALA A 1 94 ? 0.716 19.781 4.551 1 95.88 94 ALA A CA 1
ATOM 780 C C . ALA A 1 94 ? 0.749 20.062 6.047 1 95.88 94 ALA A C 1
ATOM 782 O O . ALA A 1 94 ? 0.583 21.219 6.465 1 95.88 94 ALA A O 1
ATOM 783 N N . ASN A 1 95 ? 0.939 19.125 6.793 1 97.06 95 ASN A N 1
ATOM 784 C CA . ASN A 1 95 ? 1.048 19.281 8.242 1 97.06 95 ASN A CA 1
ATOM 785 C C . ASN A 1 95 ? 2.232 20.172 8.617 1 97.06 95 ASN A C 1
ATOM 787 O O . ASN A 1 95 ? 2.119 21.031 9.492 1 97.06 95 ASN A O 1
ATOM 791 N N . ASP A 1 96 ? 3.277 19.953 8.016 1 97.5 96 ASP A N 1
ATOM 792 C CA . ASP A 1 96 ? 4.469 20.766 8.273 1 97.5 96 ASP A CA 1
ATOM 793 C C . ASP A 1 96 ? 4.203 22.234 7.988 1 97.5 96 ASP A C 1
ATOM 795 O O . ASP A 1 96 ? 4.613 23.109 8.758 1 97.5 96 ASP A O 1
ATOM 799 N N . ILE A 1 97 ? 3.619 22.469 6.93 1 97.94 97 ILE A N 1
ATOM 800 C CA . ILE A 1 97 ? 3.283 23.844 6.551 1 97.94 97 ILE A CA 1
ATOM 801 C C . ILE A 1 97 ? 2.359 24.453 7.598 1 97.94 97 ILE A C 1
ATOM 803 O O . ILE A 1 97 ? 2.617 25.547 8.094 1 97.94 97 ILE A O 1
ATOM 807 N N . ALA A 1 98 ? 1.354 23.75 7.949 1 98.06 98 ALA A N 1
ATOM 808 C CA . ALA A 1 98 ? 0.396 24.234 8.938 1 98.06 98 ALA A CA 1
ATOM 809 C C . ALA A 1 98 ? 1.079 24.516 10.266 1 98.06 98 ALA A C 1
ATOM 811 O O . ALA A 1 98 ? 0.831 25.547 10.898 1 98.06 98 ALA A O 1
ATOM 812 N N . GLN A 1 99 ? 1.877 23.672 10.648 1 98.19 99 GLN A N 1
ATOM 813 C CA . GLN A 1 99 ? 2.605 23.844 11.898 1 98.19 99 GLN A CA 1
ATOM 814 C C . GLN A 1 99 ? 3.533 25.047 11.836 1 98.19 99 GLN A C 1
ATOM 816 O O . GLN A 1 99 ? 3.705 25.75 12.836 1 98.19 99 GLN A O 1
ATOM 821 N N . GLY A 1 100 ? 4.129 25.141 10.734 1 98.44 100 GLY A N 1
ATOM 822 C CA . GLY A 1 100 ? 4.957 26.312 10.555 1 98.44 100 GLY A CA 1
ATOM 823 C C . GLY A 1 100 ? 4.176 27.609 10.672 1 98.44 100 GLY A C 1
ATOM 824 O O . GLY A 1 100 ? 4.594 28.531 11.383 1 98.44 100 GLY A O 1
ATOM 825 N N . GLN A 1 101 ? 3.125 27.719 9.984 1 98.44 101 GLN A N 1
ATOM 826 C CA . GLN A 1 101 ? 2.264 28.906 10.039 1 98.44 101 GLN A CA 1
ATOM 827 C C . GLN A 1 101 ? 1.722 29.125 11.445 1 98.44 101 GLN A C 1
ATOM 829 O O . GLN A 1 101 ? 1.614 30.266 11.898 1 98.44 101 GLN A O 1
ATOM 834 N N . LEU A 1 102 ? 1.376 28.078 12.086 1 98.56 102 LEU A N 1
ATOM 835 C CA . LEU A 1 102 ? 0.908 28.172 13.461 1 98.56 102 LEU A CA 1
ATOM 836 C C . LEU A 1 102 ? 1.978 28.781 14.359 1 98.56 102 LEU A C 1
ATOM 838 O O . LEU A 1 102 ? 1.688 29.672 15.164 1 98.56 102 LEU A O 1
ATOM 842 N N . ALA A 1 103 ? 3.111 28.203 14.227 1 98.56 103 ALA A N 1
ATOM 843 C CA . ALA A 1 103 ? 4.223 28.734 15.016 1 98.56 103 ALA A CA 1
ATOM 844 C C . ALA A 1 103 ? 4.379 30.234 14.797 1 98.56 103 ALA A C 1
ATOM 846 O O . ALA A 1 103 ? 4.547 31 15.758 1 98.56 103 ALA A O 1
ATOM 847 N N . GLU A 1 104 ? 4.258 30.656 13.617 1 98.38 104 GLU A N 1
ATOM 848 C CA . GLU A 1 104 ? 4.367 32.094 13.289 1 98.38 104 GLU A CA 1
ATOM 849 C C . GLU A 1 104 ? 3.227 32.875 13.906 1 98.38 104 GLU A C 1
ATOM 851 O O . GLU A 1 104 ? 3.447 33.969 14.461 1 98.38 104 GLU A O 1
ATOM 856 N N . ALA A 1 105 ? 2.064 32.406 13.852 1 98.56 105 ALA A N 1
ATOM 857 C CA . ALA A 1 105 ? 0.893 33.094 14.398 1 98.56 105 ALA A CA 1
ATOM 858 C C . ALA A 1 105 ? 1 33.219 15.922 1 98.56 105 ALA A C 1
ATOM 860 O O . ALA A 1 105 ? 0.65 34.25 16.484 1 98.56 105 ALA A O 1
ATOM 861 N N . LEU A 1 106 ? 1.531 32.219 16.5 1 98.38 106 LEU A N 1
ATOM 862 C CA . LEU A 1 106 ? 1.681 32.25 17.938 1 98.38 106 LEU A CA 1
ATOM 863 C C . LEU A 1 106 ? 2.75 33.25 18.375 1 98.38 106 LEU A C 1
ATOM 865 O O . LEU A 1 106 ? 2.59 33.938 19.391 1 98.38 106 LEU A O 1
ATOM 869 N N . LEU A 1 107 ? 3.732 33.281 17.625 1 98.56 107 LEU A N 1
ATOM 870 C CA . LEU A 1 107 ? 4.762 34.281 17.891 1 98.56 107 LEU A CA 1
ATOM 871 C C . LEU A 1 107 ? 4.203 35.688 17.766 1 98.56 107 LEU A C 1
ATOM 873 O O . LEU A 1 107 ? 4.516 36.562 18.562 1 98.56 107 LEU A O 1
ATOM 877 N N . GLU A 1 108 ? 3.412 35.906 16.781 1 98.56 108 GLU A N 1
ATOM 878 C CA . GLU A 1 108 ? 2.756 37.188 16.594 1 98.56 108 GLU A CA 1
ATOM 879 C C . GLU A 1 108 ? 1.829 37.531 17.766 1 98.56 108 GLU A C 1
ATOM 881 O O . GLU A 1 108 ? 1.789 38.656 18.234 1 98.56 108 GLU A O 1
ATOM 886 N N . ASN A 1 109 ? 1.101 36.562 18.219 1 98.44 109 ASN A N 1
ATOM 887 C CA . ASN A 1 109 ? 0.236 36.719 19.391 1 98.44 109 ASN A CA 1
ATOM 888 C C . ASN A 1 109 ? 1.024 37.188 20.609 1 98.44 109 ASN A C 1
ATOM 890 O O . ASN A 1 109 ? 0.584 38.094 21.328 1 98.44 109 ASN A O 1
ATOM 894 N N . ILE A 1 110 ? 2.123 36.594 20.781 1 97.75 110 ILE A N 1
ATOM 895 C CA . ILE A 1 110 ? 2.988 36.969 21.891 1 97.75 110 ILE A CA 1
ATOM 896 C C . ILE A 1 110 ? 3.443 38.406 21.75 1 97.75 110 ILE A C 1
ATOM 898 O O . ILE A 1 110 ? 3.406 39.188 22.703 1 97.75 110 ILE A O 1
ATOM 902 N N . GLY A 1 111 ? 3.818 38.75 20.578 1 98.44 111 GLY A N 1
ATOM 903 C CA . GLY A 1 111 ? 4.23 40.094 20.312 1 98.44 111 GLY A CA 1
ATOM 904 C C . GLY A 1 111 ? 3.123 41.125 20.531 1 98.44 111 GLY A C 1
ATOM 905 O O . GLY A 1 111 ? 3.344 42.156 21.141 1 98.44 111 GLY A O 1
ATOM 906 N N . LEU A 1 112 ? 1.939 40.812 20.109 1 98.31 112 LEU A N 1
ATOM 907 C CA . LEU A 1 112 ? 0.793 41.719 20.266 1 98.31 112 LEU A CA 1
ATOM 908 C C . LEU A 1 112 ? 0.407 41.844 21.734 1 98.31 112 LEU A C 1
ATOM 910 O O . LEU A 1 112 ? 0.087 42.938 22.188 1 98.31 112 LEU A O 1
ATOM 914 N N . SER A 1 113 ? 0.499 40.75 22.406 1 98.06 113 SER A N 1
ATOM 915 C CA . SER A 1 113 ? 0.191 40.781 23.844 1 98.06 113 SER A CA 1
ATOM 916 C C . SER A 1 113 ? 1.164 41.656 24.594 1 98.06 113 SER A C 1
ATOM 918 O O . SER A 1 113 ? 0.76 42.406 25.5 1 98.06 113 SER A O 1
ATOM 920 N N . ALA A 1 114 ? 2.4 41.594 24.219 1 97.75 114 ALA A N 1
ATOM 921 C CA . ALA A 1 114 ? 3.416 42.438 24.828 1 97.75 114 ALA A CA 1
ATOM 922 C C . ALA A 1 114 ? 3.154 43.938 24.531 1 97.75 114 ALA A C 1
ATOM 924 O O . ALA A 1 114 ? 3.316 44.781 25.406 1 97.75 114 ALA A O 1
ATOM 925 N N . GLN A 1 115 ? 2.77 44.25 23.422 1 97.81 115 GLN A N 1
ATOM 926 C CA . GLN A 1 115 ? 2.457 45.625 23.016 1 97.81 115 GLN A CA 1
ATOM 927 C C . GLN A 1 115 ? 1.259 46.156 23.781 1 97.81 115 GLN A C 1
ATOM 929 O O . GLN A 1 115 ? 1.241 47.312 24.172 1 97.81 115 GLN A O 1
ATOM 934 N N . ILE A 1 116 ? 0.308 45.344 23.984 1 98 116 ILE A N 1
ATOM 935 C CA . ILE A 1 116 ? -0.886 45.719 24.719 1 98 116 ILE A CA 1
ATOM 936 C C . ILE A 1 116 ? -0.509 46.062 26.156 1 98 116 ILE A C 1
ATOM 938 O O . ILE A 1 116 ? -0.938 47.094 26.688 1 98 116 ILE A O 1
ATOM 942 N N . LEU A 1 117 ? 0.375 45.312 26.703 1 96.81 117 LEU A N 1
ATOM 943 C CA . LEU A 1 117 ? 0.819 45.562 28.078 1 96.81 117 LEU A CA 1
ATOM 944 C C . LEU A 1 117 ? 1.535 46.906 28.172 1 96.81 117 LEU A C 1
ATOM 946 O O . LEU A 1 117 ? 1.318 47.656 29.125 1 96.81 117 LEU A O 1
ATOM 950 N N . GLU A 1 118 ? 2.266 47.219 27.203 1 96.62 118 GLU A N 1
ATOM 951 C CA . GLU A 1 118 ? 2.998 48.469 27.188 1 96.62 118 GLU A CA 1
ATOM 952 C C . GLU A 1 118 ? 2.049 49.656 27.016 1 96.62 118 GLU A C 1
ATOM 954 O O . GLU A 1 118 ? 2.203 50.688 27.688 1 96.62 118 GLU A O 1
ATOM 959 N N . LEU A 1 119 ? 1.052 49.5 26.234 1 96.5 119 LEU A N 1
ATOM 960 C CA . LEU A 1 119 ? 0.08 50.562 26.016 1 96.5 119 LEU A CA 1
ATOM 961 C C . LEU A 1 119 ? -0.769 50.781 27.266 1 96.5 119 LEU A C 1
ATOM 963 O O . LEU A 1 119 ? -1.059 51.938 27.625 1 96.5 119 LEU A O 1
ATOM 967 N N . GLU A 1 120 ? -1.031 49.75 27.984 1 95.69 120 GLU A N 1
ATOM 968 C CA . GLU A 1 120 ? -1.804 49.875 29.219 1 95.69 120 GLU A CA 1
ATOM 969 C C . GLU A 1 120 ? -1.01 50.594 30.312 1 95.69 120 GLU A C 1
ATOM 971 O O . GLU A 1 120 ? -1.565 51.375 31.062 1 95.69 120 GLU A O 1
ATOM 976 N N . ARG A 1 121 ? 0.34 50.344 30.266 1 95.5 121 ARG A N 1
ATOM 977 C CA . ARG A 1 121 ? 1.203 51 31.25 1 95.5 121 ARG A CA 1
ATOM 978 C C . ARG A 1 121 ? 1.277 52.5 30.969 1 95.5 121 ARG A C 1
ATOM 980 O O . ARG A 1 121 ? 1.319 53.312 31.906 1 95.5 121 ARG A O 1
ATOM 987 N N . GLN A 1 122 ? 1.13 52.906 29.797 1 93.69 122 GLN A N 1
ATOM 988 C CA . GLN A 1 122 ? 1.192 54.312 29.406 1 93.69 122 GLN A CA 1
ATOM 989 C C . GLN A 1 122 ? -0.113 55.031 29.734 1 93.69 122 GLN A C 1
ATOM 991 O O . GLN A 1 122 ? -0.107 56.219 30.062 1 93.69 122 GLN A O 1
ATOM 996 N N . LEU A 1 123 ? -1.162 54.344 29.656 1 92.06 123 LEU A N 1
ATOM 997 C CA . LEU A 1 123 ? -2.467 54.906 29.938 1 92.06 123 LEU A CA 1
ATOM 998 C C . LEU A 1 123 ? -2.686 55.062 31.438 1 92.06 123 LEU A C 1
ATOM 1000 O O . LEU A 1 123 ? -3.459 55.906 31.875 1 92.06 123 LEU A O 1
ATOM 1004 N N . ASP A 1 124 ? -2.098 54.25 32.25 1 90.5 124 ASP A N 1
ATOM 1005 C CA . ASP A 1 124 ? -2.246 54.312 33.688 1 90.5 124 ASP A CA 1
ATOM 1006 C C . ASP A 1 124 ? -1.336 55.375 34.281 1 90.5 124 ASP A C 1
ATOM 1008 O O . ASP A 1 124 ? -1.437 55.688 35.469 1 90.5 124 ASP A O 1
ATOM 1012 N N . LYS A 1 125 ? -0.347 55.969 33.625 1 80.12 125 LYS A N 1
ATOM 1013 C CA . LYS A 1 125 ? 0.438 57.125 34.062 1 80.12 125 LYS A CA 1
ATOM 1014 C C . LYS A 1 125 ? -0.28 58.438 33.781 1 80.12 125 LYS A C 1
ATOM 1016 O O . LYS A 1 125 ? -1.051 58.5 32.812 1 80.12 125 LYS A O 1
ATOM 1021 N N . MET B 1 1 ? -12.445 7.602 1.87 1 42.47 1 MET B N 1
ATOM 1022 C CA . MET B 1 1 ? -13.305 6.539 1.357 1 42.47 1 MET B CA 1
ATOM 1023 C C . MET B 1 1 ? -12.477 5.367 0.843 1 42.47 1 MET B C 1
ATOM 1025 O O . MET B 1 1 ? -12.883 4.211 0.973 1 42.47 1 MET B O 1
ATOM 1029 N N . TYR B 1 2 ? -11.312 5.652 0.217 1 50.62 2 TYR B N 1
ATOM 1030 C CA . TYR B 1 2 ? -10.438 4.66 -0.396 1 50.62 2 TYR B CA 1
ATOM 1031 C C . TYR B 1 2 ? -9.773 3.787 0.665 1 50.62 2 TYR B C 1
ATOM 1033 O O . TYR B 1 2 ? -9.422 2.635 0.4 1 50.62 2 TYR B O 1
ATOM 1041 N N . GLU B 1 3 ? -10.055 4.246 1.957 1 65.94 3 GLU B N 1
ATOM 1042 C CA . GLU B 1 3 ? -9.289 3.656 3.055 1 65.94 3 GLU B CA 1
ATOM 1043 C C . GLU B 1 3 ? -9.852 2.289 3.441 1 65.94 3 GLU B C 1
ATOM 1045 O O . GLU B 1 3 ? -9.109 1.307 3.51 1 65.94 3 GLU B O 1
ATOM 1050 N N . ALA B 1 4 ? -11.094 2.449 3.795 1 58.06 4 ALA B N 1
ATOM 1051 C CA . ALA B 1 4 ? -11.703 1.211 4.273 1 58.06 4 ALA B CA 1
ATOM 1052 C C . ALA B 1 4 ? -11.711 0.146 3.18 1 58.06 4 ALA B C 1
ATOM 1054 O O . ALA B 1 4 ? -11.461 -1.03 3.449 1 58.06 4 ALA B O 1
ATOM 1055 N N . GLU B 1 5 ? -11.969 0.763 2.1 1 62.56 5 GLU B N 1
ATOM 1056 C CA . GLU B 1 5 ? -12.031 -0.155 0.967 1 62.56 5 GLU B CA 1
ATOM 1057 C C . GLU B 1 5 ? -10.672 -0.797 0.694 1 62.56 5 GLU B C 1
ATOM 1059 O O . GLU B 1 5 ? -10.594 -1.984 0.372 1 62.56 5 GLU B O 1
ATOM 1064 N N . ASP B 1 6 ? -9.727 -0.131 1.045 1 71.31 6 ASP B N 1
ATOM 1065 C CA . ASP B 1 6 ? -8.375 -0.637 0.805 1 71.31 6 ASP B CA 1
ATOM 1066 C C . ASP B 1 6 ? -8 -1.702 1.832 1 71.31 6 ASP B C 1
ATOM 1068 O O . ASP B 1 6 ? -7.457 -2.75 1.477 1 71.31 6 ASP B O 1
ATOM 1072 N N . HIS B 1 7 ? -8.531 -1.444 3.045 1 75.88 7 HIS B N 1
ATOM 1073 C CA . HIS B 1 7 ? -8.227 -2.426 4.082 1 75.88 7 HIS B CA 1
ATOM 1074 C C . HIS B 1 7 ? -8.914 -3.758 3.793 1 75.88 7 HIS B C 1
ATOM 1076 O O . HIS B 1 7 ? -8.312 -4.82 3.967 1 75.88 7 HIS B O 1
ATOM 1082 N N . GLN B 1 8 ? -10.086 -3.572 3.389 1 77.25 8 GLN B N 1
ATOM 1083 C CA . GLN B 1 8 ? -10.836 -4.789 3.104 1 77.25 8 GLN B CA 1
ATOM 1084 C C . GLN B 1 8 ? -10.203 -5.578 1.966 1 77.25 8 GLN B C 1
ATOM 1086 O O . GLN B 1 8 ? -10.133 -6.809 2.023 1 77.25 8 GLN B O 1
ATOM 1091 N N . PHE B 1 9 ? -9.859 -4.938 0.998 1 80.38 9 PHE B N 1
ATOM 1092 C CA . PHE B 1 9 ? -9.211 -5.586 -0.138 1 80.38 9 PHE B CA 1
ATOM 1093 C C . PHE B 1 9 ? -7.938 -6.301 0.298 1 80.38 9 PHE B C 1
ATOM 1095 O O . PHE B 1 9 ? -7.699 -7.445 -0.094 1 80.38 9 PHE B O 1
ATOM 1102 N N . PHE B 1 10 ? -7.195 -5.719 1.159 1 82.88 10 PHE B N 1
ATOM 1103 C CA . PHE B 1 10 ? -5.949 -6.316 1.622 1 82.88 10 PHE B CA 1
ATOM 1104 C C . PHE B 1 10 ? -6.227 -7.551 2.473 1 82.88 10 PHE B C 1
ATOM 1106 O O . PHE B 1 10 ? -5.527 -8.562 2.363 1 82.88 10 PHE B O 1
ATOM 1113 N N . ASP B 1 11 ? -7.258 -7.461 3.256 1 85.75 11 ASP B N 1
ATOM 1114 C CA . ASP B 1 11 ? -7.637 -8.594 4.09 1 85.75 11 ASP B CA 1
ATOM 1115 C C . ASP B 1 11 ? -8.039 -9.797 3.234 1 85.75 11 ASP B C 1
ATOM 1117 O O . ASP B 1 11 ? -7.691 -10.938 3.547 1 85.75 11 ASP B O 1
ATOM 1121 N N . GLU B 1 12 ? -8.75 -9.523 2.254 1 86.12 12 GLU B N 1
ATOM 1122 C CA . GLU B 1 12 ? -9.18 -10.586 1.354 1 86.12 12 GLU B CA 1
ATOM 1123 C C . GLU B 1 12 ? -7.984 -11.25 0.67 1 86.12 12 GLU B C 1
ATOM 1125 O O . GLU B 1 12 ? -7.941 -12.469 0.522 1 86.12 12 GLU B O 1
ATOM 1130 N N . LEU B 1 13 ? -7.062 -10.492 0.259 1 85.81 13 LEU B N 1
ATOM 1131 C CA . LEU B 1 13 ? -5.859 -11.023 -0.372 1 85.81 13 LEU B CA 1
ATOM 1132 C C . LEU B 1 13 ? -5.062 -11.875 0.609 1 85.81 13 LEU B C 1
ATOM 1134 O O . LEU B 1 13 ? -4.566 -12.945 0.245 1 85.81 13 LEU B O 1
ATOM 1138 N N . TYR B 1 14 ? -5.059 -11.398 1.798 1 88.06 14 TYR B N 1
ATOM 1139 C CA . TYR B 1 14 ? -4.344 -12.156 2.82 1 88.06 14 TYR B CA 1
ATOM 1140 C C . TYR B 1 14 ? -5.027 -13.492 3.086 1 88.06 14 TYR B C 1
ATOM 1142 O O . TYR B 1 14 ? -4.363 -14.516 3.227 1 88.06 14 TYR B O 1
ATOM 1150 N N . GLN B 1 15 ? -6.301 -13.414 3.15 1 90.25 15 GLN B N 1
ATOM 1151 C CA . GLN B 1 15 ? -7.066 -14.633 3.381 1 90.25 15 GLN B CA 1
ATOM 1152 C C . GLN B 1 15 ? -6.855 -15.641 2.254 1 90.25 15 GLN B C 1
ATOM 1154 O O . GLN B 1 15 ? -6.715 -16.844 2.504 1 90.25 15 GLN B O 1
ATOM 1159 N N . GLN B 1 16 ? -6.875 -15.195 1.079 1 88.19 16 GLN B N 1
ATOM 1160 C CA . GLN B 1 16 ? -6.613 -16.062 -0.059 1 88.19 16 GLN B CA 1
ATOM 1161 C C . GLN B 1 16 ? -5.211 -16.672 0.021 1 88.19 16 GLN B C 1
ATOM 1163 O O . GLN B 1 16 ? -5.016 -17.844 -0.278 1 88.19 16 GLN B O 1
ATOM 1168 N N . TRP B 1 17 ? -4.258 -15.875 0.43 1 92.94 17 TRP B N 1
ATOM 1169 C CA . TRP B 1 17 ? -2.885 -16.344 0.592 1 92.94 17 TRP B CA 1
ATOM 1170 C C . TRP B 1 17 ? -2.801 -17.438 1.649 1 92.94 17 TRP B C 1
ATOM 1172 O O . TRP B 1 17 ? -2.121 -18.438 1.453 1 92.94 17 TRP B O 1
ATOM 1182 N N . THR B 1 18 ? -3.521 -17.281 2.73 1 93.38 18 THR B N 1
ATOM 1183 C CA . THR B 1 18 ? -3.441 -18.234 3.836 1 93.38 18 THR B CA 1
ATOM 1184 C C . THR B 1 18 ? -3.938 -19.609 3.406 1 93.38 18 THR B C 1
ATOM 1186 O O . THR B 1 18 ? -3.629 -20.609 4.047 1 93.38 18 THR B O 1
ATOM 1189 N N . ARG B 1 19 ? -4.707 -19.656 2.344 1 93.31 19 ARG B N 1
ATOM 1190 C CA . ARG B 1 19 ? -5.297 -20.906 1.886 1 93.31 19 ARG B CA 1
ATOM 1191 C C . ARG B 1 19 ? -4.355 -21.641 0.939 1 93.31 19 ARG B C 1
ATOM 1193 O O . ARG B 1 19 ? -4.594 -22.797 0.593 1 93.31 19 ARG B O 1
ATOM 1200 N N . THR B 1 20 ? -3.295 -21.047 0.568 1 94.81 20 THR B N 1
ATOM 1201 C CA . THR B 1 20 ? -2.377 -21.672 -0.374 1 94.81 20 THR B CA 1
ATOM 1202 C C . THR B 1 20 ? -1.524 -22.734 0.325 1 94.81 20 THR B C 1
ATOM 1204 O O . THR B 1 20 ? -1.409 -22.734 1.553 1 94.81 20 THR B O 1
ATOM 1207 N N . THR B 1 21 ? -1.01 -23.516 -0.476 1 94.5 21 THR B N 1
ATOM 1208 C CA . THR B 1 21 ? -0.209 -24.625 0.022 1 94.5 21 THR B CA 1
ATOM 1209 C C . THR B 1 21 ? 0.994 -24.125 0.811 1 94.5 21 THR B C 1
ATOM 1211 O O . THR B 1 21 ? 1.864 -23.438 0.259 1 94.5 21 THR B O 1
ATOM 1214 N N . GLY B 1 22 ? 1.021 -24.359 2.195 1 91.5 22 GLY B N 1
ATOM 1215 C CA . GLY B 1 22 ? 2.17 -24.062 3.033 1 91.5 22 GLY B CA 1
ATOM 1216 C C . GLY B 1 22 ? 2.297 -22.578 3.359 1 91.5 22 GLY B C 1
ATOM 1217 O O . GLY B 1 22 ? 3.365 -22.125 3.758 1 91.5 22 GLY B O 1
ATOM 1218 N N . ALA B 1 23 ? 1.346 -21.734 3.053 1 84.19 23 ALA B N 1
ATOM 1219 C CA . ALA B 1 23 ? 1.376 -20.281 3.115 1 84.19 23 ALA B CA 1
ATOM 1220 C C . ALA B 1 23 ? 2.061 -19.797 4.391 1 84.19 23 ALA B C 1
ATOM 1222 O O . ALA B 1 23 ? 2.912 -18.906 4.348 1 84.19 23 ALA B O 1
ATOM 1223 N N . GLU B 1 24 ? 1.826 -20.297 5.57 1 82.31 24 GLU B N 1
ATOM 1224 C CA . GLU B 1 24 ? 2.305 -19.703 6.812 1 82.31 24 GLU B CA 1
ATOM 1225 C C . GLU B 1 24 ? 3.645 -20.297 7.234 1 82.31 24 GLU B C 1
ATOM 1227 O O . GLU B 1 24 ? 4.48 -19.609 7.816 1 82.31 24 GLU B O 1
ATOM 1232 N N . ASN B 1 25 ? 3.879 -21.391 6.734 1 89.69 25 ASN B N 1
ATOM 1233 C CA . ASN B 1 25 ? 5.012 -22.078 7.336 1 89.69 25 ASN B CA 1
ATOM 1234 C C . ASN B 1 25 ? 6.039 -22.484 6.285 1 89.69 25 ASN B C 1
ATOM 1236 O O . ASN B 1 25 ? 7.148 -22.906 6.621 1 89.69 25 ASN B O 1
ATOM 1240 N N . ASN B 1 26 ? 5.703 -22.375 5.09 1 93.75 26 ASN B N 1
ATOM 1241 C CA . ASN B 1 26 ? 6.574 -22.828 4.016 1 93.75 26 ASN B CA 1
ATOM 1242 C C . ASN B 1 26 ? 7.004 -21.688 3.109 1 93.75 26 ASN B C 1
ATOM 1244 O O . ASN B 1 26 ? 6.504 -20.562 3.24 1 93.75 26 ASN B O 1
ATOM 1248 N N . TYR B 1 27 ? 7.988 -21.984 2.273 1 93.5 27 TYR B N 1
ATOM 1249 C CA . TYR B 1 27 ? 8.43 -21.094 1.204 1 93.5 27 TYR B CA 1
ATOM 1250 C C . TYR B 1 27 ? 8.281 -21.766 -0.157 1 93.5 27 TYR B C 1
ATOM 1252 O O . TYR B 1 27 ? 8.539 -22.969 -0.298 1 93.5 27 TYR B O 1
ATOM 1260 N N . TRP B 1 28 ? 7.785 -20.969 -1.037 1 96.44 28 TRP B N 1
ATOM 1261 C CA . TRP B 1 28 ? 7.73 -21.516 -2.393 1 96.44 28 TRP B CA 1
ATOM 1262 C C . TRP B 1 28 ? 9.039 -21.266 -3.131 1 96.44 28 TRP B C 1
ATOM 1264 O O . TRP B 1 28 ? 9.633 -20.188 -3.018 1 96.44 28 TRP B O 1
ATOM 1274 N N . LEU B 1 29 ? 9.508 -22.281 -3.811 1 96.38 29 LEU B N 1
ATOM 1275 C CA . LEU B 1 29 ? 10.711 -22.172 -4.625 1 96.38 29 LEU B CA 1
ATOM 1276 C C . LEU B 1 29 ? 10.477 -22.75 -6.02 1 96.38 29 LEU B C 1
ATOM 1278 O O . LEU B 1 29 ? 9.516 -23.5 -6.23 1 96.38 29 LEU B O 1
ATOM 1282 N N . VAL B 1 30 ? 11.406 -22.359 -6.895 1 96.88 30 VAL B N 1
ATOM 1283 C CA . VAL B 1 30 ? 11.305 -22.844 -8.266 1 96.88 30 VAL B CA 1
ATOM 1284 C C . VAL B 1 30 ? 12.398 -23.875 -8.531 1 96.88 30 VAL B C 1
ATOM 1286 O O . VAL B 1 30 ? 13.562 -23.656 -8.203 1 96.88 30 VAL B O 1
ATOM 1289 N N . GLU B 1 31 ? 11.953 -25.016 -9.055 1 95.94 31 GLU B N 1
ATOM 1290 C CA . GLU B 1 31 ? 12.891 -26.047 -9.484 1 95.94 31 GLU B CA 1
ATOM 1291 C C . GLU B 1 31 ? 12.742 -26.344 -10.969 1 95.94 31 GLU B C 1
ATOM 1293 O O . GLU B 1 31 ? 11.633 -26.297 -11.516 1 95.94 31 GLU B O 1
ATOM 1298 N N . GLU B 1 32 ? 13.883 -26.625 -11.539 1 94.38 32 GLU B N 1
ATOM 1299 C CA . GLU B 1 32 ? 13.867 -27 -12.953 1 94.38 32 GLU B CA 1
ATOM 1300 C C . GLU B 1 32 ? 13.938 -28.516 -13.133 1 94.38 32 GLU B C 1
ATOM 1302 O O . GLU B 1 32 ? 14.734 -29.188 -12.477 1 94.38 32 GLU B O 1
ATOM 1307 N N . ASP B 1 33 ? 12.984 -28.969 -13.898 1 87.38 33 ASP B N 1
ATOM 1308 C CA . ASP B 1 33 ? 12.984 -30.375 -14.289 1 87.38 33 ASP B CA 1
ATOM 1309 C C . ASP B 1 33 ? 12.906 -30.516 -15.805 1 87.38 33 ASP B C 1
ATOM 1311 O O . ASP B 1 33 ? 11.82 -30.5 -16.375 1 87.38 33 ASP B O 1
ATOM 1315 N N . LEU B 1 34 ? 14.008 -30.828 -16.406 1 84.88 34 LEU B N 1
ATOM 1316 C CA . LEU B 1 34 ? 14.141 -30.797 -17.859 1 84.88 34 LEU B CA 1
ATOM 1317 C C . LEU B 1 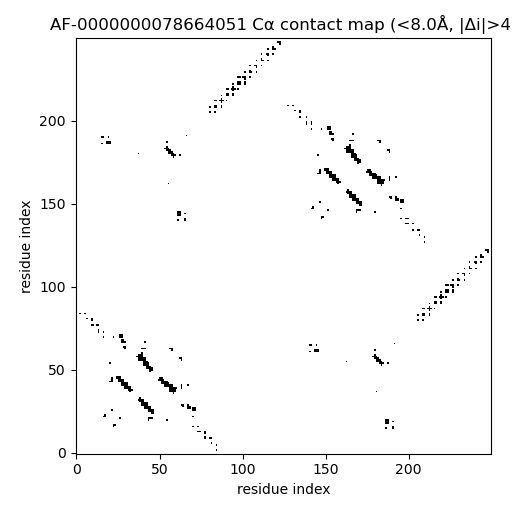34 ? 13.469 -32 -18.5 1 84.88 34 LEU B C 1
ATOM 1319 O O . LEU B 1 34 ? 13.219 -32.031 -19.703 1 84.88 34 LEU B O 1
ATOM 1323 N N . ASP B 1 35 ? 13.133 -33 -17.703 1 83.75 35 ASP B N 1
ATOM 1324 C CA . ASP B 1 35 ? 12.539 -34.219 -18.234 1 83.75 35 ASP B CA 1
ATOM 1325 C C . ASP B 1 35 ? 11.031 -34.094 -18.375 1 83.75 35 ASP B C 1
ATOM 1327 O O . ASP B 1 35 ? 10.375 -34.938 -18.969 1 83.75 35 ASP B O 1
ATOM 1331 N N . GLU B 1 36 ? 10.547 -33.031 -17.906 1 82.81 36 GLU B N 1
ATOM 1332 C CA . GLU B 1 36 ? 9.094 -32.875 -17.906 1 82.81 36 GLU B CA 1
ATOM 1333 C C . GLU B 1 36 ? 8.656 -31.891 -18.984 1 82.81 36 GLU B C 1
ATOM 1335 O O . GLU B 1 36 ? 9.445 -31.062 -19.453 1 82.81 36 GLU B O 1
ATOM 1340 N N . HIS B 1 37 ? 7.41 -32.125 -19.422 1 84.31 37 HIS B N 1
ATOM 1341 C CA . HIS B 1 37 ? 6.816 -31.219 -20.391 1 84.31 37 HIS B CA 1
ATOM 1342 C C . HIS B 1 37 ? 6.797 -29.781 -19.875 1 84.31 37 HIS B C 1
ATOM 1344 O O . HIS B 1 37 ? 7.191 -28.859 -20.578 1 84.31 37 HIS B O 1
ATOM 1350 N N . MET B 1 38 ? 6.309 -29.578 -18.703 1 87.31 38 MET B N 1
ATOM 1351 C CA . MET B 1 38 ? 6.438 -28.312 -17.984 1 87.31 38 MET B CA 1
ATOM 1352 C C . MET B 1 38 ? 7.645 -28.328 -17.062 1 87.31 38 MET B C 1
ATOM 1354 O O . MET B 1 38 ? 7.617 -28.984 -16.016 1 87.31 38 MET B O 1
ATOM 1358 N N . GLN B 1 39 ? 8.594 -27.5 -17.438 1 91.88 39 GLN B N 1
ATOM 1359 C CA . GLN B 1 39 ? 9.938 -27.734 -16.906 1 91.88 39 GLN B CA 1
ATOM 1360 C C . GLN B 1 39 ? 10.172 -26.969 -15.617 1 91.88 39 GLN B C 1
ATOM 1362 O O . GLN B 1 39 ? 11.141 -27.219 -14.906 1 91.88 39 GLN B O 1
ATOM 1367 N N . TYR B 1 40 ? 9.32 -26.078 -15.391 1 95.44 40 TYR B N 1
ATOM 1368 C CA . TYR B 1 40 ? 9.523 -25.266 -14.195 1 95.44 40 TYR B CA 1
ATOM 1369 C C . TYR B 1 40 ? 8.453 -25.562 -13.148 1 95.44 40 TYR B C 1
ATOM 1371 O O . TYR B 1 40 ? 7.266 -25.359 -13.406 1 95.44 40 TYR B O 1
ATOM 1379 N N . ARG B 1 41 ? 8.875 -26.078 -12.062 1 95.88 41 ARG B N 1
ATOM 1380 C CA . ARG B 1 41 ? 7.922 -26.438 -11.016 1 95.88 41 ARG B CA 1
ATOM 1381 C C . ARG B 1 41 ? 8.094 -25.547 -9.789 1 95.88 41 ARG B C 1
ATOM 1383 O O . ARG B 1 41 ? 9.211 -25.188 -9.43 1 95.88 41 ARG B O 1
ATOM 1390 N N . VAL B 1 42 ? 6.996 -25.234 -9.234 1 96.19 42 VAL B N 1
ATOM 1391 C CA . VAL B 1 42 ? 6.98 -24.547 -7.941 1 96.19 42 VAL B CA 1
ATOM 1392 C C . VAL B 1 42 ? 6.734 -25.562 -6.832 1 96.19 42 VAL B C 1
ATOM 1394 O O . VAL B 1 42 ? 5.785 -26.359 -6.898 1 96.19 42 VAL B O 1
ATOM 1397 N N . VAL B 1 43 ? 7.617 -25.516 -5.879 1 96.94 43 VAL B N 1
ATOM 1398 C CA . VAL B 1 43 ? 7.5 -26.453 -4.766 1 96.94 43 VAL B CA 1
ATOM 1399 C C . VAL B 1 43 ? 7.387 -25.688 -3.451 1 96.94 43 VAL B C 1
ATOM 1401 O O . VAL B 1 43 ? 8 -24.625 -3.291 1 96.94 43 VAL B O 1
ATOM 1404 N N . SER B 1 44 ? 6.523 -26.188 -2.582 1 97.06 44 SER B N 1
ATOM 1405 C CA . SER B 1 44 ? 6.441 -25.688 -1.214 1 97.06 44 SER B CA 1
ATOM 1406 C C . SER B 1 44 ? 7.398 -26.438 -0.292 1 97.06 44 SER B C 1
ATOM 1408 O O . SER B 1 44 ? 7.281 -27.656 -0.122 1 97.06 44 SER B O 1
ATOM 1410 N N . PHE B 1 45 ? 8.32 -25.688 0.262 1 96.88 45 PHE B N 1
ATOM 1411 C CA . PHE B 1 45 ? 9.367 -26.266 1.105 1 96.88 45 PHE B CA 1
ATOM 1412 C C . PHE B 1 45 ? 9.141 -25.891 2.566 1 96.88 45 PHE B C 1
ATOM 1414 O O . PHE B 1 45 ? 9.031 -24.719 2.904 1 96.88 45 PHE B O 1
ATOM 1421 N N . ASN B 1 46 ? 9.055 -26.953 3.41 1 96.06 46 ASN B N 1
ATOM 1422 C CA . ASN B 1 46 ? 8.961 -26.734 4.852 1 96.06 46 ASN B CA 1
ATOM 1423 C C . ASN B 1 46 ? 10.336 -26.703 5.504 1 96.06 46 ASN B C 1
ATOM 1425 O O . ASN B 1 46 ? 11.023 -27.719 5.57 1 96.06 46 ASN B O 1
ATOM 1429 N N . PRO B 1 47 ? 10.664 -25.594 5.992 1 93.62 47 PRO B N 1
ATOM 1430 C CA . PRO B 1 47 ? 12.023 -25.469 6.527 1 93.62 47 PRO B CA 1
ATOM 1431 C C . PRO B 1 47 ? 12.227 -26.281 7.805 1 93.62 47 PRO B C 1
ATOM 1433 O O . PRO B 1 47 ? 13.359 -26.625 8.148 1 93.62 47 PRO B O 1
ATOM 1436 N N . GLU B 1 48 ? 11.203 -26.625 8.539 1 93.56 48 GLU B N 1
ATOM 1437 C CA . GLU B 1 48 ? 11.312 -27.391 9.781 1 93.56 48 GLU B CA 1
ATOM 1438 C C . GLU B 1 48 ? 11.453 -28.891 9.5 1 93.56 48 GLU B C 1
ATOM 1440 O O . GLU B 1 48 ? 12.289 -29.562 10.102 1 93.56 48 GLU B O 1
ATOM 1445 N N . THR B 1 49 ? 10.68 -29.5 8.625 1 94 49 THR B N 1
ATOM 1446 C CA . THR B 1 49 ? 10.664 -30.938 8.352 1 94 49 THR B CA 1
ATOM 1447 C C . THR B 1 49 ? 11.484 -31.25 7.105 1 94 49 THR B C 1
ATOM 1449 O O . THR B 1 49 ? 11.773 -32.438 6.832 1 94 49 THR B O 1
ATOM 1452 N N . GLU B 1 50 ? 11.828 -30.203 6.332 1 93.06 50 GLU B N 1
ATOM 1453 C CA . GLU B 1 50 ? 12.57 -30.328 5.082 1 93.06 50 GLU B CA 1
ATOM 1454 C C . GLU B 1 50 ? 11.766 -31.078 4.031 1 93.06 50 GLU B C 1
ATOM 1456 O O . GLU B 1 50 ? 12.336 -31.719 3.141 1 93.06 50 GLU B O 1
ATOM 1461 N N . GLU B 1 51 ? 10.469 -31.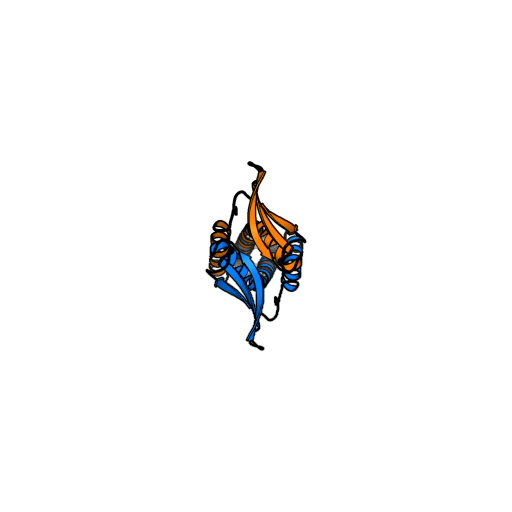062 4.227 1 94.25 51 GLU B N 1
ATOM 1462 C CA . GLU B 1 51 ? 9.578 -31.703 3.262 1 94.25 51 GLU B CA 1
ATOM 1463 C C . GLU B 1 51 ? 9.227 -30.75 2.119 1 94.25 51 GLU B C 1
ATOM 1465 O O . GLU B 1 51 ? 9.078 -29.547 2.326 1 94.25 51 GLU B O 1
ATOM 1470 N N . LYS B 1 52 ? 9.125 -31.406 0.915 1 94.5 52 LYS B N 1
ATOM 1471 C CA . LYS B 1 52 ? 8.742 -30.656 -0.278 1 94.5 52 LYS B CA 1
ATOM 1472 C C . LYS B 1 52 ? 7.441 -31.188 -0.87 1 94.5 52 LYS B C 1
ATOM 1474 O O . LYS B 1 52 ? 7.223 -32.406 -0.896 1 94.5 52 LYS B O 1
ATOM 1479 N N . ARG B 1 53 ? 6.609 -30.234 -1.29 1 94.25 53 ARG B N 1
ATOM 1480 C CA . ARG B 1 53 ? 5.383 -30.578 -2 1 94.25 53 ARG B CA 1
ATOM 1481 C C . ARG B 1 53 ? 5.246 -29.766 -3.279 1 94.25 53 ARG B C 1
ATOM 1483 O O . ARG B 1 53 ? 5.406 -28.531 -3.262 1 94.25 53 ARG B O 1
ATOM 1490 N N . VAL B 1 54 ? 4.949 -30.547 -4.309 1 93.69 54 VAL B N 1
ATOM 1491 C CA . VAL B 1 54 ? 4.758 -29.844 -5.57 1 93.69 54 VAL B CA 1
ATOM 1492 C C . VAL B 1 54 ? 3.453 -29.047 -5.523 1 93.69 54 VAL B C 1
ATOM 1494 O O . VAL B 1 54 ? 2.398 -29.594 -5.191 1 93.69 54 VAL B O 1
ATOM 1497 N N . VAL B 1 55 ? 3.584 -27.781 -5.809 1 95.38 55 VAL B N 1
ATOM 1498 C CA . VAL B 1 55 ? 2.436 -26.891 -5.812 1 95.38 55 VAL B CA 1
ATOM 1499 C C . VAL B 1 55 ? 1.874 -26.766 -7.227 1 95.38 55 VAL B C 1
ATOM 1501 O O . VAL B 1 55 ? 0.661 -26.859 -7.43 1 95.38 55 VAL B O 1
ATOM 1504 N N . GLY B 1 56 ? 2.807 -26.562 -8.125 1 95.44 56 GLY B N 1
ATOM 1505 C CA . GLY B 1 56 ? 2.398 -26.375 -9.508 1 95.44 56 GLY B CA 1
ATOM 1506 C C . GLY B 1 56 ? 3.555 -26.438 -10.492 1 95.44 56 GLY B C 1
ATOM 1507 O O . GLY B 1 56 ? 4.719 -26.484 -10.086 1 95.44 56 GLY B O 1
ATOM 1508 N N . GLN B 1 57 ? 3.168 -26.547 -11.766 1 95.81 57 GLN B N 1
ATOM 1509 C CA . GLN B 1 57 ? 4.141 -26.609 -12.852 1 95.81 57 GLN B CA 1
ATOM 1510 C C . GLN B 1 57 ? 3.842 -25.547 -13.906 1 95.81 57 GLN B C 1
ATOM 1512 O O . GLN B 1 57 ? 2.68 -25.234 -14.18 1 95.81 57 GLN B O 1
ATOM 1517 N N . PHE B 1 58 ? 4.953 -25.094 -14.484 1 95.44 58 PHE B N 1
ATOM 1518 C CA . PHE B 1 58 ? 4.824 -24 -15.43 1 95.44 58 PHE B CA 1
ATOM 1519 C C . PHE B 1 58 ? 5.664 -24.25 -16.672 1 95.44 58 PHE B C 1
ATOM 1521 O O . PHE B 1 58 ? 6.672 -24.953 -16.625 1 95.44 58 PHE B O 1
ATOM 1528 N N . HIS B 1 59 ? 5.273 -23.578 -17.797 1 91.56 59 HIS B N 1
ATOM 1529 C CA . HIS B 1 59 ? 6.023 -23.688 -19.047 1 91.56 59 HIS B CA 1
ATOM 1530 C C . HIS B 1 59 ? 7.238 -22.766 -19.047 1 91.56 59 HIS B C 1
ATOM 1532 O O . HIS B 1 59 ? 8.266 -23.078 -19.641 1 91.56 59 HIS B O 1
ATOM 1538 N N . THR B 1 60 ? 7.09 -21.594 -18.406 1 94.12 60 THR B N 1
ATOM 1539 C CA . THR B 1 60 ? 8.172 -20.625 -18.453 1 94.12 60 THR B CA 1
ATOM 1540 C C . THR B 1 60 ? 8.727 -20.375 -17.047 1 94.12 60 THR B C 1
ATOM 1542 O O . THR B 1 60 ? 7.984 -20.422 -16.062 1 94.12 60 THR B O 1
ATOM 1545 N N . GLU B 1 61 ? 9.984 -20.047 -17.062 1 94.25 61 GLU B N 1
ATOM 1546 C CA . GLU B 1 61 ? 10.633 -19.703 -15.797 1 94.25 61 GLU B CA 1
ATOM 1547 C C . GLU B 1 61 ? 10.078 -18.406 -15.219 1 94.25 61 GLU B C 1
ATOM 1549 O O . GLU B 1 61 ? 9.938 -18.266 -14 1 94.25 61 GLU B O 1
ATOM 1554 N N . ALA B 1 62 ? 9.805 -17.469 -16.016 1 94.06 62 ALA B N 1
ATOM 1555 C CA . ALA B 1 62 ? 9.281 -16.172 -15.594 1 94.06 62 ALA B CA 1
ATOM 1556 C C . ALA B 1 62 ? 7.977 -16.328 -14.82 1 94.06 62 ALA B C 1
ATOM 1558 O O . ALA B 1 62 ? 7.773 -15.688 -13.789 1 94.06 62 ALA B O 1
ATOM 1559 N N . ASP B 1 63 ? 7.09 -17.156 -15.281 1 95.94 63 ASP B N 1
ATOM 1560 C CA . ASP B 1 63 ? 5.82 -17.391 -14.594 1 95.94 63 ASP B CA 1
ATOM 1561 C C . ASP B 1 63 ? 6.043 -18.062 -13.242 1 95.94 63 ASP B C 1
ATOM 1563 O O . ASP B 1 63 ? 5.453 -17.641 -12.234 1 95.94 63 ASP B O 1
ATOM 1567 N N . ALA B 1 64 ? 6.895 -19.094 -13.297 1 96.25 64 ALA B N 1
ATOM 1568 C CA . ALA B 1 64 ? 7.18 -19.812 -12.055 1 96.25 64 ALA B CA 1
ATOM 1569 C C . ALA B 1 64 ? 7.801 -18.875 -11.023 1 96.25 64 ALA B C 1
ATOM 1571 O O . ALA B 1 64 ? 7.395 -18.875 -9.859 1 96.25 64 ALA B O 1
ATOM 1572 N N . ASP B 1 65 ? 8.742 -18.078 -11.414 1 94.44 65 ASP B N 1
ATOM 1573 C CA . ASP B 1 65 ? 9.414 -17.125 -10.531 1 94.44 65 ASP B CA 1
ATOM 1574 C C . ASP B 1 65 ? 8.422 -16.109 -9.977 1 94.44 65 ASP B C 1
ATOM 1576 O O . ASP B 1 65 ? 8.492 -15.75 -8.797 1 94.44 65 ASP B O 1
ATOM 1580 N N . PHE B 1 66 ? 7.602 -15.617 -10.781 1 93.94 66 PHE B N 1
ATOM 1581 C CA . PHE B 1 66 ? 6.609 -14.633 -10.367 1 93.94 66 PHE B CA 1
ATOM 1582 C C . PHE B 1 66 ? 5.719 -15.195 -9.266 1 93.94 66 PHE B C 1
ATOM 1584 O O . PHE B 1 66 ? 5.516 -14.539 -8.242 1 93.94 66 PHE B O 1
ATOM 1591 N N . VAL B 1 67 ? 5.234 -16.375 -9.477 1 94.62 67 VAL B N 1
ATOM 1592 C CA . VAL B 1 67 ? 4.293 -17 -8.555 1 94.62 67 VAL B CA 1
ATOM 1593 C C . VAL B 1 67 ? 4.988 -17.297 -7.23 1 94.62 67 VAL B C 1
ATOM 1595 O O . VAL B 1 67 ? 4.469 -16.969 -6.164 1 94.62 67 VAL B O 1
ATOM 1598 N N . ALA B 1 68 ? 6.117 -17.891 -7.332 1 94.88 68 ALA B N 1
ATOM 1599 C CA . ALA B 1 68 ? 6.863 -18.203 -6.113 1 94.88 68 ALA B CA 1
ATOM 1600 C C . ALA B 1 68 ? 7.234 -16.922 -5.359 1 94.88 68 ALA B C 1
ATOM 1602 O O . ALA B 1 68 ? 7.062 -16.844 -4.141 1 94.88 68 ALA B O 1
ATOM 1603 N N . GLY B 1 69 ? 7.746 -15.969 -6.059 1 90.94 69 GLY B N 1
ATOM 1604 C CA . GLY B 1 69 ? 8.125 -14.695 -5.465 1 90.94 69 GLY B CA 1
ATOM 1605 C C . GLY B 1 69 ? 6.969 -13.977 -4.805 1 90.94 69 GLY B C 1
ATOM 1606 O O . GLY B 1 69 ? 7.105 -13.453 -3.695 1 90.94 69 GLY B O 1
ATOM 1607 N N . LEU B 1 70 ? 5.926 -14 -5.406 1 89.75 70 LEU B N 1
ATOM 1608 C CA . LEU B 1 70 ? 4.746 -13.305 -4.898 1 89.75 70 LEU B CA 1
ATOM 1609 C C . LEU B 1 70 ? 4.219 -13.977 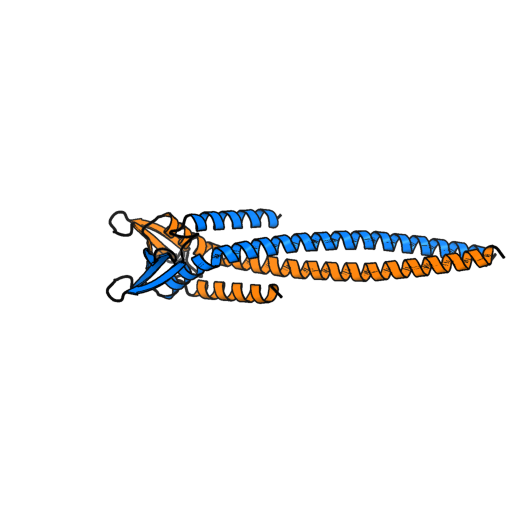-3.637 1 89.75 70 LEU B C 1
ATOM 1611 O O . LEU B 1 70 ? 3.814 -13.305 -2.689 1 89.75 70 LEU B O 1
ATOM 1615 N N . ASN B 1 71 ? 4.141 -15.289 -3.713 1 92.25 71 ASN B N 1
ATOM 1616 C CA . ASN B 1 71 ? 3.697 -16 -2.52 1 92.25 71 ASN B CA 1
ATOM 1617 C C . ASN B 1 71 ? 4.527 -15.609 -1.297 1 92.25 71 ASN B C 1
ATOM 1619 O O . ASN B 1 71 ? 3.99 -15.469 -0.197 1 92.25 71 ASN B O 1
ATOM 1623 N N . GLY B 1 72 ? 5.773 -15.391 -1.479 1 89.81 72 GLY B N 1
ATOM 1624 C CA . GLY B 1 72 ? 6.652 -15.031 -0.378 1 89.81 72 GLY B CA 1
ATOM 1625 C C . GLY B 1 72 ? 6.555 -13.57 0.013 1 89.81 72 GLY B C 1
ATOM 1626 O O . GLY B 1 72 ? 6.754 -13.219 1.179 1 89.81 72 GLY B O 1
ATOM 1627 N N . ALA B 1 73 ? 6.223 -12.758 -0.869 1 87.69 73 ALA B N 1
ATOM 1628 C CA . ALA B 1 73 ? 6.297 -11.32 -0.646 1 87.69 73 ALA B CA 1
ATOM 1629 C C . ALA B 1 73 ? 4.941 -10.758 -0.228 1 87.69 73 ALA B C 1
ATOM 1631 O O . ALA B 1 73 ? 4.859 -9.656 0.325 1 87.69 73 ALA B O 1
ATOM 1632 N N . LEU B 1 74 ? 3.885 -11.469 -0.461 1 89.25 74 LEU B N 1
ATOM 1633 C CA . LEU B 1 74 ? 2.543 -10.898 -0.384 1 89.25 74 LEU B CA 1
ATOM 1634 C C . LEU B 1 74 ? 2.217 -10.469 1.043 1 89.25 74 LEU B C 1
ATOM 1636 O O . LEU B 1 74 ? 1.719 -9.367 1.263 1 89.25 74 LEU B O 1
ATOM 1640 N N . PRO B 1 75 ? 2.508 -11.266 2.047 1 89.06 75 PRO B N 1
ATOM 1641 C CA . PRO B 1 75 ? 2.176 -10.836 3.406 1 89.06 75 PRO B CA 1
ATOM 1642 C C . PRO B 1 75 ? 2.854 -9.516 3.789 1 89.06 75 PRO B C 1
ATOM 1644 O O . PRO B 1 75 ? 2.215 -8.633 4.363 1 89.06 75 PRO B O 1
ATOM 1647 N N . ASP B 1 76 ? 4.082 -9.391 3.465 1 85.31 76 ASP B N 1
ATOM 1648 C CA . ASP B 1 76 ? 4.797 -8.156 3.768 1 85.31 76 ASP B CA 1
ATOM 1649 C C . ASP B 1 76 ? 4.223 -6.98 2.979 1 85.31 76 ASP B C 1
ATOM 1651 O O . ASP B 1 76 ? 4.125 -5.867 3.498 1 85.31 76 ASP B O 1
ATOM 1655 N N . LEU B 1 77 ? 3.854 -7.273 1.782 1 84.44 77 LEU B N 1
ATOM 1656 C CA . LEU B 1 77 ? 3.246 -6.238 0.953 1 84.44 77 LEU B CA 1
ATOM 1657 C C . LEU B 1 77 ? 1.941 -5.742 1.569 1 84.44 77 LEU B C 1
ATOM 1659 O O . LEU B 1 77 ? 1.704 -4.535 1.642 1 84.44 77 LEU B O 1
ATOM 1663 N N . ILE B 1 78 ? 1.188 -6.676 2.006 1 85.44 78 ILE B N 1
ATOM 1664 C CA . ILE B 1 78 ? -0.092 -6.336 2.615 1 85.44 78 ILE B CA 1
ATOM 1665 C C . ILE B 1 78 ? 0.141 -5.527 3.891 1 85.44 78 ILE B C 1
ATOM 1667 O O . ILE B 1 78 ? -0.528 -4.52 4.125 1 85.44 78 ILE B O 1
ATOM 1671 N N . ARG B 1 79 ? 1.062 -5.93 4.707 1 86.56 79 ARG B N 1
ATOM 1672 C CA . ARG B 1 79 ? 1.39 -5.219 5.938 1 86.56 79 ARG B CA 1
ATOM 1673 C C . ARG B 1 79 ? 1.826 -3.787 5.648 1 86.56 79 ARG B C 1
ATOM 1675 O O . ARG B 1 79 ? 1.36 -2.848 6.293 1 86.56 79 ARG B O 1
ATOM 1682 N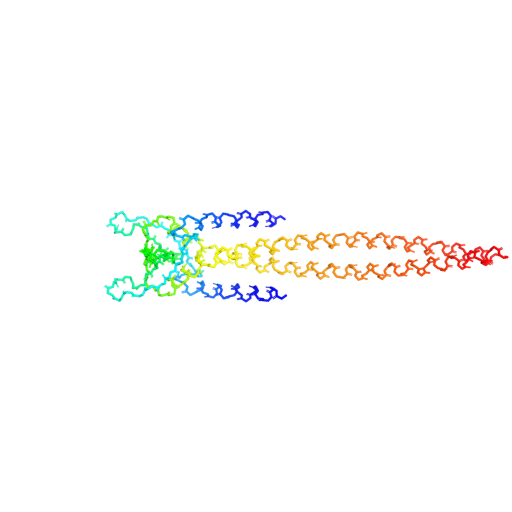 N . ARG B 1 80 ? 2.629 -3.674 4.691 1 82.56 80 ARG B N 1
ATOM 1683 C CA . ARG B 1 80 ? 3.131 -2.354 4.32 1 82.56 80 ARG B CA 1
ATOM 1684 C C . ARG B 1 80 ? 2.004 -1.467 3.801 1 82.56 80 ARG B C 1
ATOM 1686 O O . ARG B 1 80 ? 1.984 -0.262 4.062 1 82.56 80 ARG B O 1
ATOM 1693 N N . LEU B 1 81 ? 1.105 -2.107 3.055 1 83.25 81 LEU B N 1
ATOM 1694 C CA . LEU B 1 81 ? -0.038 -1.361 2.539 1 83.25 81 LEU B CA 1
ATOM 1695 C C . LEU B 1 81 ? -0.916 -0.858 3.682 1 83.25 81 LEU B C 1
ATOM 1697 O O . LEU B 1 81 ? -1.349 0.296 3.674 1 83.25 81 LEU B O 1
ATOM 1701 N N . HIS B 1 82 ? -1.124 -1.718 4.637 1 85.12 82 HIS B N 1
ATOM 1702 C CA . HIS B 1 82 ? -1.889 -1.311 5.812 1 85.12 82 HIS B CA 1
ATOM 1703 C C . HIS B 1 82 ? -1.223 -0.138 6.523 1 85.12 82 HIS B C 1
ATOM 1705 O O . HIS B 1 82 ? -1.891 0.833 6.887 1 85.12 82 HIS B O 1
ATOM 1711 N N . GLU B 1 83 ? 0.026 -0.166 6.648 1 85.44 83 GLU B N 1
ATOM 1712 C CA . GLU B 1 83 ? 0.789 0.871 7.34 1 85.44 83 GLU B CA 1
ATOM 1713 C C . GLU B 1 83 ? 0.727 2.195 6.586 1 85.44 83 GLU B C 1
ATOM 1715 O O . GLU B 1 83 ? 0.593 3.258 7.199 1 85.44 83 GLU B O 1
ATOM 1720 N N . ALA B 1 84 ? 0.842 2.018 5.336 1 84 84 ALA B N 1
ATOM 1721 C CA . ALA B 1 84 ? 0.816 3.234 4.527 1 84 84 ALA B CA 1
ATOM 1722 C C . ALA B 1 84 ? -0.544 3.922 4.613 1 84 84 ALA B C 1
ATOM 1724 O O . ALA B 1 84 ? -0.62 5.148 4.727 1 84 84 ALA B O 1
ATOM 1725 N N . VAL B 1 85 ? -1.558 3.166 4.527 1 84.12 85 VAL B N 1
ATOM 1726 C CA . VAL B 1 85 ? -2.906 3.711 4.633 1 84.12 85 VAL B CA 1
ATOM 1727 C C . VAL B 1 85 ? -3.111 4.32 6.02 1 84.12 85 VAL B C 1
ATOM 1729 O O . VAL B 1 85 ? -3.631 5.434 6.145 1 84.12 85 VAL B O 1
ATOM 1732 N N . ASP B 1 86 ? -2.648 3.701 7.047 1 86.56 86 ASP B N 1
ATOM 1733 C CA . ASP B 1 86 ? -2.756 4.199 8.414 1 86.56 86 ASP B CA 1
ATOM 1734 C C . ASP B 1 86 ? -1.986 5.508 8.586 1 86.56 86 ASP B C 1
ATOM 1736 O O . ASP B 1 86 ? -2.465 6.434 9.242 1 86.56 86 ASP B O 1
ATOM 1740 N N . GLU B 1 87 ? -0.878 5.438 8.016 1 87.94 87 GLU B N 1
ATOM 1741 C CA . GLU B 1 87 ? -0.046 6.633 8.109 1 87.94 87 GLU B CA 1
ATOM 1742 C C . GLU B 1 87 ? -0.716 7.824 7.422 1 87.94 87 GLU B C 1
ATOM 1744 O O . 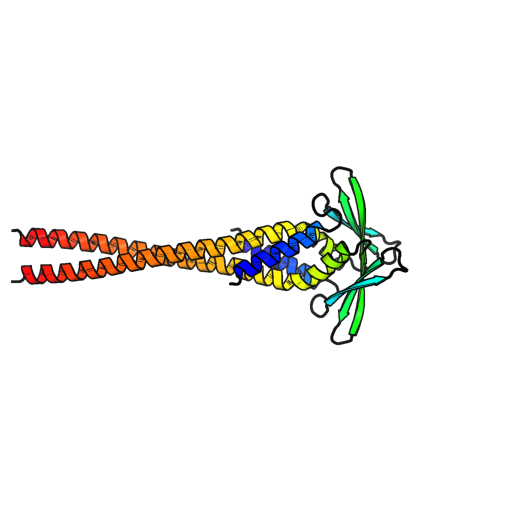GLU B 1 87 ? -0.68 8.945 7.938 1 87.94 87 GLU B O 1
ATOM 1749 N N . ALA B 1 88 ? -1.274 7.613 6.328 1 86.62 88 ALA B N 1
ATOM 1750 C CA . ALA B 1 88 ? -1.968 8.68 5.613 1 86.62 88 ALA B CA 1
ATOM 1751 C C . ALA B 1 88 ? -3.102 9.258 6.457 1 86.62 88 ALA B C 1
ATOM 1753 O O . ALA B 1 88 ? -3.279 10.477 6.516 1 86.62 88 ALA B O 1
ATOM 1754 N N . VAL B 1 89 ? -3.781 8.438 7.074 1 88.88 89 VAL B N 1
ATOM 1755 C CA . VAL B 1 89 ? -4.883 8.867 7.934 1 88.88 89 VAL B CA 1
ATOM 1756 C C . VAL B 1 89 ? -4.336 9.68 9.109 1 88.88 89 VAL B C 1
ATOM 1758 O O . VAL B 1 89 ? -4.855 10.75 9.422 1 88.88 89 VAL B O 1
ATOM 1761 N N . ARG B 1 90 ? -3.373 9.125 9.711 1 92 90 ARG B N 1
ATOM 1762 C CA . ARG B 1 90 ? -2.754 9.789 10.859 1 92 90 ARG B CA 1
ATOM 1763 C C . ARG B 1 90 ? -2.242 11.172 10.477 1 92 90 ARG B C 1
ATOM 1765 O O . ARG B 1 90 ? -2.449 12.141 11.203 1 92 90 ARG B O 1
ATOM 1772 N N . LYS B 1 91 ? -1.61 11.273 9.469 1 91.94 91 LYS B N 1
ATOM 1773 C CA . LYS B 1 91 ? -1.049 12.539 9.008 1 91.94 91 LYS B CA 1
ATOM 1774 C C . LYS B 1 91 ? -2.152 13.523 8.625 1 91.94 91 LYS B C 1
ATOM 1776 O O . LYS B 1 91 ? -2.021 14.727 8.852 1 91.94 91 LYS B O 1
ATOM 1781 N N . ASP B 1 92 ? -3.145 13.047 8.078 1 92.31 92 ASP B N 1
ATOM 1782 C CA . ASP B 1 92 ? -4.301 13.883 7.777 1 92.31 92 ASP B CA 1
ATOM 1783 C C . ASP B 1 92 ? -4.895 14.477 9.055 1 92.31 92 ASP B C 1
ATOM 1785 O O . ASP B 1 92 ? -5.223 15.664 9.102 1 92.31 92 ASP B O 1
ATOM 1789 N N . GLU B 1 93 ? -5.016 13.664 9.992 1 95.94 93 GLU B N 1
ATOM 1790 C CA . GLU B 1 93 ? -5.539 14.109 11.273 1 95.94 93 GLU B CA 1
ATOM 1791 C C . GLU B 1 93 ? -4.621 15.156 11.914 1 95.94 93 GLU B C 1
ATOM 1793 O O . GLU B 1 93 ? -5.094 16.156 12.469 1 95.94 93 GLU B O 1
ATOM 1798 N N . ALA B 1 94 ? -3.414 14.859 11.867 1 96 94 ALA B N 1
ATOM 1799 C CA . ALA B 1 94 ? -2.445 15.812 12.398 1 96 94 ALA B CA 1
ATOM 1800 C C . ALA B 1 94 ? -2.564 17.156 11.695 1 96 94 ALA B C 1
ATOM 1802 O O . ALA B 1 94 ? -2.521 18.219 12.344 1 96 94 ALA B O 1
ATOM 1803 N N . ASN B 1 95 ? -2.695 17.125 10.484 1 97.19 95 ASN B N 1
ATOM 1804 C CA . ASN B 1 95 ? -2.881 18.344 9.711 1 97.19 95 ASN B CA 1
ATOM 1805 C C . ASN B 1 95 ? -4.156 19.078 10.117 1 97.19 95 ASN B C 1
ATOM 1807 O O . ASN B 1 95 ? -4.156 20.312 10.242 1 97.19 95 ASN B O 1
ATOM 1811 N N . ASP B 1 96 ? -5.164 18.391 10.266 1 97.5 96 ASP B N 1
ATOM 1812 C CA . ASP B 1 96 ? -6.43 18.984 10.688 1 97.5 96 ASP B CA 1
ATOM 1813 C C . ASP B 1 96 ? -6.285 19.688 12.031 1 97.5 96 ASP B C 1
ATOM 1815 O O . ASP B 1 96 ? -6.805 20.797 12.211 1 97.5 96 ASP B O 1
ATOM 1819 N N . ILE B 1 97 ? -5.672 19.062 12.898 1 97.94 97 ILE B N 1
ATOM 1820 C CA . ILE B 1 97 ? -5.445 19.641 14.219 1 97.94 97 ILE B CA 1
ATOM 1821 C C . ILE B 1 97 ? -4.629 20.922 14.094 1 97.94 97 ILE B C 1
AT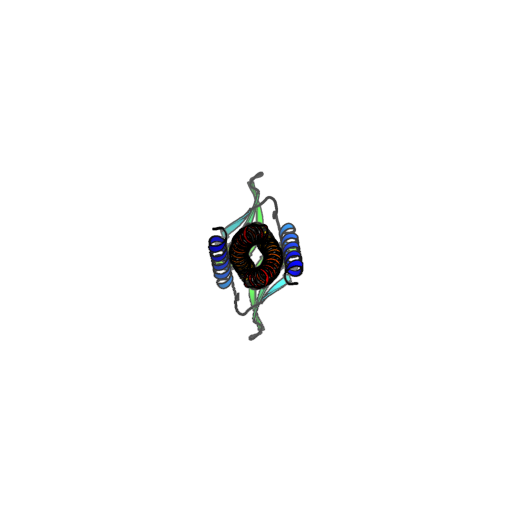OM 1823 O O . ILE B 1 97 ? -5.004 21.953 14.633 1 97.94 97 ILE B O 1
ATOM 1827 N N . ALA B 1 98 ? -3.584 20.844 13.367 1 98.06 98 ALA B N 1
ATOM 1828 C CA . ALA B 1 98 ? -2.719 22.016 13.18 1 98.06 98 ALA B CA 1
ATOM 1829 C C . ALA B 1 98 ? -3.48 23.172 12.539 1 98.06 98 ALA B C 1
ATOM 1831 O O . ALA B 1 98 ? -3.354 24.312 12.969 1 98.06 98 ALA B O 1
ATOM 1832 N N . GLN B 1 99 ? -4.207 22.844 11.602 1 98.19 99 GLN B N 1
ATOM 1833 C CA . GLN B 1 99 ? -5 23.859 10.922 1 98.19 99 GLN B CA 1
ATOM 1834 C C . GLN B 1 99 ? -6.027 24.484 11.867 1 98.19 99 GLN B C 1
ATOM 1836 O O . GLN B 1 99 ? -6.305 25.688 11.797 1 98.19 99 GLN B O 1
ATOM 1841 N N . GLY B 1 100 ? -6.586 23.625 12.602 1 98.44 100 GLY B N 1
ATOM 1842 C CA . GLY B 1 100 ? -7.508 24.141 13.602 1 98.44 100 GLY B CA 1
ATOM 1843 C C . GLY B 1 100 ? -6.852 25.109 14.578 1 98.44 100 GLY B C 1
ATOM 1844 O O . GLY B 1 100 ? -7.383 26.188 14.836 1 98.44 100 GLY B O 1
ATOM 1845 N N . GLN B 1 101 ? -5.781 24.75 15.133 1 98.44 101 GLN B N 1
ATOM 1846 C CA . GLN B 1 101 ? -5.035 25.594 16.062 1 98.44 101 GLN B CA 1
ATOM 1847 C C . GLN B 1 101 ? -4.578 26.875 15.383 1 98.44 101 GLN B C 1
ATOM 1849 O O . GLN B 1 101 ? -4.598 27.953 16 1 98.44 101 GLN B O 1
ATOM 1854 N N . LEU B 1 102 ? -4.168 26.766 14.195 1 98.56 102 LEU B N 1
ATOM 1855 C CA . LEU B 1 102 ? -3.768 27.938 13.422 1 98.56 102 LEU B CA 1
ATOM 1856 C C . LEU B 1 102 ? -4.926 28.922 13.289 1 98.56 102 LEU B C 1
ATOM 1858 O O . LEU B 1 102 ? -4.75 30.125 13.508 1 98.56 102 LEU B O 1
ATOM 1862 N N . ALA B 1 103 ? -5.992 28.359 12.883 1 98.5 103 ALA B N 1
ATOM 1863 C CA . ALA B 1 103 ? -7.176 29.203 12.758 1 98.5 103 ALA B CA 1
ATOM 1864 C C . ALA B 1 103 ? -7.461 29.953 14.055 1 98.5 103 ALA B C 1
ATOM 1866 O O . ALA B 1 103 ? -7.734 31.156 14.047 1 98.5 103 ALA B O 1
ATOM 1867 N N . GLU B 1 104 ? -7.332 29.281 15.133 1 98.38 104 GLU B N 1
ATOM 1868 C CA . GLU B 1 104 ? -7.555 29.891 16.438 1 98.38 104 GLU B CA 1
ATOM 1869 C C . GLU B 1 104 ? -6.52 30.984 16.734 1 98.38 104 GLU B C 1
ATOM 1871 O O . GLU B 1 104 ? -6.859 32.062 17.219 1 98.38 104 GLU B O 1
ATOM 1876 N N . ALA B 1 105 ? -5.32 30.75 16.453 1 98.5 105 ALA B N 1
ATOM 1877 C CA . ALA B 1 105 ? -4.242 31.703 16.688 1 98.5 105 ALA B CA 1
ATOM 1878 C C . ALA B 1 105 ? -4.43 32.969 15.844 1 98.5 105 ALA B C 1
ATOM 1880 O O . ALA B 1 105 ? -4.211 34.062 16.328 1 98.5 105 ALA B O 1
ATOM 1881 N N . LEU B 1 106 ? -4.887 32.75 14.695 1 98.38 106 LEU B N 1
ATOM 1882 C CA . LEU B 1 106 ? -5.098 33.875 13.789 1 98.38 106 LEU B CA 1
ATOM 1883 C C . LEU B 1 106 ? -6.27 34.75 14.258 1 98.38 106 LEU B C 1
ATOM 1885 O O . LEU B 1 106 ? -6.219 35.969 14.18 1 98.38 106 LEU B O 1
ATOM 1889 N N . LEU B 1 107 ? -7.215 34.094 14.719 1 98.56 107 LEU B N 1
ATOM 1890 C CA . LEU B 1 107 ? -8.344 34.812 15.281 1 98.56 107 LEU B CA 1
ATOM 1891 C C . LEU B 1 107 ? -7.918 35.625 16.5 1 98.56 107 LEU B C 1
ATOM 1893 O O . LEU B 1 107 ? -8.344 36.781 16.672 1 98.56 107 LEU B O 1
ATOM 1897 N N . GLU B 1 108 ? -7.102 35.062 17.297 1 98.56 108 GLU B N 1
ATOM 1898 C CA . GLU B 1 108 ? -6.562 35.75 18.453 1 98.56 108 GLU B CA 1
ATOM 1899 C C . GLU B 1 108 ? -5.723 36.969 18.031 1 98.56 108 GLU B C 1
ATOM 1901 O O . GLU B 1 108 ? -5.816 38.031 18.625 1 98.56 108 GLU B O 1
ATOM 1906 N N . ASN B 1 109 ? -4.934 36.812 17.016 1 98.5 109 ASN B N 1
ATOM 1907 C CA . ASN B 1 109 ? -4.137 37.906 16.484 1 98.5 109 ASN B CA 1
ATOM 1908 C C . ASN B 1 109 ? -5.016 39.094 16.031 1 98.5 109 ASN B C 1
ATOM 1910 O O . ASN B 1 109 ? -4.699 40.25 16.312 1 98.5 109 ASN B O 1
ATOM 1914 N N . ILE B 1 110 ? -6.051 38.75 15.422 1 97.81 110 ILE B N 1
ATOM 1915 C CA . ILE B 1 110 ? -6.996 39.75 14.969 1 97.81 110 ILE B CA 1
ATOM 1916 C C . ILE B 1 110 ? -7.578 40.5 16.172 1 97.81 110 ILE B C 1
ATOM 1918 O O . ILE B 1 110 ? -7.648 41.719 16.188 1 97.81 110 ILE B O 1
ATOM 1922 N N . GLY B 1 111 ? -7.934 39.75 17.141 1 98.38 111 GLY B N 1
ATOM 1923 C CA . GLY B 1 111 ? -8.453 40.344 18.359 1 98.38 111 GLY B CA 1
ATOM 1924 C C . GLY B 1 111 ? -7.457 41.25 19.062 1 98.38 111 GLY B C 1
ATOM 1925 O O . GLY B 1 111 ? -7.801 42.344 19.484 1 98.38 111 GLY B O 1
ATOM 1926 N N . LEU B 1 112 ? -6.238 40.844 19.125 1 98.25 112 LEU B N 1
ATOM 1927 C CA . LEU B 1 112 ? -5.188 41.625 19.781 1 98.25 112 LEU B CA 1
ATOM 1928 C C . LEU B 1 112 ? -4.879 42.875 18.984 1 98.25 112 LEU B C 1
ATOM 1930 O O . LEU B 1 112 ? -4.684 43.938 19.578 1 98.25 112 LEU B O 1
ATOM 1934 N N . SER B 1 113 ? -4.906 42.719 17.719 1 98.06 113 SER B N 1
ATOM 1935 C CA . SER B 1 113 ? -4.664 43.875 16.875 1 98.06 113 SER B CA 1
ATOM 1936 C C . SER B 1 113 ? -5.75 44.938 17.047 1 98.06 113 SER B C 1
ATOM 1938 O O . SER B 1 113 ? -5.453 46.156 17.094 1 98.06 113 SER B O 1
ATOM 1940 N N . ALA B 1 114 ? -6.945 44.5 17.188 1 97.75 114 ALA B N 1
ATOM 1941 C CA . ALA B 1 114 ? -8.062 45.406 17.422 1 97.75 114 ALA B CA 1
ATOM 1942 C C . ALA B 1 114 ? -7.922 46.094 18.766 1 97.75 114 ALA B C 1
ATOM 1944 O O . ALA B 1 114 ? -8.195 47.312 18.891 1 97.75 114 ALA B O 1
ATOM 1945 N N . GLN B 1 115 ? -7.516 45.438 19.719 1 97.75 115 GLN B N 1
ATOM 1946 C CA . GLN B 1 115 ? -7.309 46 21.062 1 97.75 115 GLN B CA 1
ATOM 1947 C C . GLN B 1 115 ? -6.199 47.062 21.047 1 97.75 115 GLN B C 1
ATOM 1949 O O . GLN B 1 115 ? -6.305 48.094 21.719 1 97.75 115 GLN B O 1
ATOM 1954 N N . ILE B 1 116 ? -5.203 46.781 20.328 1 98 116 ILE B N 1
ATOM 1955 C CA . ILE B 1 116 ? -4.082 47.719 20.234 1 98 116 ILE B CA 1
ATOM 1956 C C . ILE B 1 116 ? -4.551 49.031 19.594 1 98 116 ILE B C 1
ATOM 1958 O O . ILE B 1 116 ? -4.238 50.094 20.094 1 98 116 ILE B O 1
ATOM 1962 N N . LEU B 1 117 ? -5.379 48.875 18.609 1 96.88 117 LEU B N 1
ATOM 1963 C CA . LEU B 1 117 ? -5.902 50.062 17.938 1 96.88 117 LEU B CA 1
ATOM 1964 C C . LEU B 1 117 ? -6.742 50.906 18.906 1 96.88 117 LEU B C 1
ATOM 1966 O O . LEU B 1 117 ? -6.637 52.125 18.906 1 96.88 117 LEU B O 1
ATOM 1970 N N . GLU B 1 118 ? -7.457 50.281 19.719 1 96.62 118 GLU B N 1
ATOM 1971 C CA . GLU B 1 118 ? -8.297 50.969 20.688 1 96.62 118 GLU B CA 1
ATOM 1972 C C . GLU B 1 118 ? -7.453 51.656 21.766 1 96.62 118 GLU B C 1
ATOM 1974 O O . GLU B 1 118 ? -7.727 52.812 22.125 1 96.62 118 GLU B O 1
ATOM 1979 N N . LEU B 1 119 ? -6.414 51.031 22.156 1 96.5 119 LEU B N 1
ATOM 1980 C CA . LEU B 1 119 ? -5.535 51.594 23.172 1 96.5 119 LEU B CA 1
ATOM 1981 C C . LEU B 1 119 ? -4.766 52.812 22.609 1 96.5 119 LEU B C 1
ATOM 1983 O O . LEU B 1 119 ? -4.598 53.812 23.297 1 96.5 119 LEU B O 1
ATOM 1987 N N . GLU B 1 120 ? -4.438 52.75 21.375 1 95.75 120 GLU B N 1
ATOM 1988 C CA . GLU B 1 120 ? -3.729 53.844 20.734 1 95.75 120 GLU B CA 1
ATOM 1989 C C . GLU B 1 120 ? -4.629 55.062 20.578 1 95.75 120 GLU B C 1
ATOM 1991 O O . GLU B 1 120 ? -4.18 56.219 20.766 1 95.75 120 GLU B O 1
ATOM 1996 N N . ARG B 1 121 ? -5.957 54.812 20.375 1 95.69 121 ARG B N 1
ATOM 1997 C CA . ARG B 1 121 ? -6.918 55.906 20.25 1 95.69 121 ARG B CA 1
ATOM 1998 C C . ARG B 1 121 ? -7.117 56.594 21.594 1 95.69 121 ARG B C 1
ATOM 2000 O O . ARG B 1 121 ? -7.273 57.812 21.641 1 95.69 121 ARG B O 1
ATOM 2007 N N . GLN B 1 122 ? -6.957 55.906 22.625 1 93.75 122 GLN B N 1
ATOM 2008 C CA . GLN B 1 122 ? -7.133 56.469 23.969 1 93.75 122 GLN B CA 1
ATOM 2009 C C . GLN B 1 122 ? -5.914 57.281 24.391 1 93.75 122 GLN B C 1
ATOM 2011 O O . GLN B 1 122 ? -6.043 58.281 25.109 1 93.75 122 GLN B O 1
ATOM 2016 N N . LEU B 1 123 ? -4.801 56.906 23.938 1 92.19 123 LEU B N 1
ATOM 2017 C CA . LEU B 1 123 ? -3.566 57.594 24.281 1 92.19 123 LEU B CA 1
ATOM 2018 C C . LEU B 1 123 ? -3.42 58.875 23.484 1 92.19 123 LEU B C 1
ATOM 2020 O O . LEU B 1 123 ? -2.752 59.812 23.922 1 92.19 123 LEU B O 1
ATOM 2024 N N . ASP B 1 124 ? -3.936 58.938 22.328 1 90.5 124 ASP B N 1
ATOM 2025 C CA . ASP B 1 124 ? -3.852 60.125 21.484 1 90.5 124 ASP B CA 1
ATOM 2026 C C . ASP B 1 124 ? -4.875 61.156 21.906 1 90.5 124 ASP B C 1
ATOM 2028 O O . ASP B 1 124 ? -4.852 62.281 21.406 1 90.5 124 ASP B O 1
ATOM 2032 N N . LYS B 1 125 ? -5.871 60.906 22.734 1 79.75 125 LYS B N 1
ATOM 2033 C CA . LYS B 1 125 ? -6.773 61.906 23.328 1 79.75 125 LYS B CA 1
ATOM 2034 C C . LYS B 1 125 ? -6.172 62.531 24.594 1 79.75 125 LYS B C 1
ATOM 2036 O O . LYS B 1 125 ? -5.371 61.875 25.281 1 79.75 125 LYS B O 1
#

Solvent-accessible surface area (backbone atoms only — not comparable to full-atom values): 12786 Å² total; per-residue (Å²): 117,71,57,62,54,46,51,52,52,43,51,52,53,49,52,47,46,61,62,22,79,47,48,89,69,31,45,52,40,77,43,81,38,86,89,41,92,48,26,21,29,30,29,28,35,28,78,88,82,69,45,75,41,80,46,31,34,11,67,42,63,51,45,33,48,42,51,26,49,43,70,66,43,44,65,59,50,43,53,50,46,52,48,32,48,51,46,27,52,51,29,43,51,52,25,51,52,32,44,50,54,27,53,52,33,48,53,49,38,52,51,41,52,52,51,43,52,54,52,52,56,59,63,75,100,117,71,57,64,54,47,49,51,52,43,50,52,53,49,53,46,46,62,60,22,80,48,48,89,69,32,44,52,40,74,44,80,38,85,89,42,93,48,26,21,29,31,29,29,35,28,78,87,80,69,45,75,39,80,47,32,32,11,67,41,64,52,44,30,48,42,52,28,50,43,69,66,43,44,65,60,52,44,52,49,46,53,49,30,49,50,46,26,52,51,29,43,51,51,25,50,52,32,43,51,52,27,52,52,33,48,52,50,36,52,53,41,53,52,51,44,54,53,51,53,57,58,65,74,101

Organism: NCBI:txid1071503

Radius of gyration: 29.98 Å; Cα contacts (8 Å, |Δi|>4): 344; chains: 2; bounding box: 27×98×64 Å

Sequence (250 aa):
MYEAEDHQFFDELYQQWTRTTGAENNYWLVEEDLDEHMQYRVVSFNPETEEKRVVGQFHTEADADFVAGLNGALPDLIRRLHEAVDEAVRKDEANDIAQGQLAEALLENIGLSAQILELERQLDKMYEAEDHQFFDELYQQWTRTTGAENNYWLVEEDLDEHMQYRVVSFNPETEEKRVVGQFHTEADADFVAGLNGALPDLIRRLHEAVDEAVRKDEANDIAQGQLAEALLENIGLSAQILELERQLDK

Foldseek 3Di:
DVLVVLLVVLVVVVVVLVPADCLPAWAWDWDAQPVDQQGIWIWTAGPPVRDIDTRDGHNDPVVSCVVRVCSVCSVVVSVVSNVVSVVVVVVVVVVVVVVVVVVVVVVVVVVVVVVVVVVVVVVVD/DVQVVLLVVLVVVVVVLVPADCLPAWAWDWDAQPPDQQGIWIWTAGPPVRDIDTRDGHNDPVVSCVVRVCSVCSVVVSVVSNVVSVVVVVVVVVVVVVVVVVVVVVVVVVVVVVVVVVVVVVVVD